Protein AF-A0A661QTZ6-F1 (afdb_monomer)

Sequence (195 aa):
MEEVAGCDKAFAELQEKYAAVAQKPFGLTSKLQAPLDPISNHLEAVPYQYPLHFDNKDSKTVLVTCSCTWTISYHSECSLVRLKAMLKGEEPKDAHDMKQAIINHLAMVIFLDRFPALAQLLEDLRYSVEVRNLEDLGGLPVVTVSAPLETFLPPDDFIMQVTQLSGIPAFQEIISPEAIDNMPDPLRESLKQLI

Radius of gyration: 19.65 Å; Cα contacts (8 Å, |Δi|>4): 273; chains: 1; bounding box: 60×45×48 Å

Nearest PDB structures (foldseek):
  1rqc-assembly6_F  TM=2.834E-01  e=5.445E+00  Plasmodium falciparum
  4dr9-assembly1_A  TM=2.314E-01  e=8.395E+00  Synechococcus elongatus PCC 6301

Mean predicted aligned error: 5.41 Å

pLDDT: mean 91.19, std 7.32, range [52.72, 97.62]

Solvent-accessible surface area (backbone atoms only — not comparable to full-atom values): 11164 Å² total; per-residue (Å²): 130,83,85,58,89,63,51,67,62,52,50,51,54,51,38,52,60,44,37,72,26,27,44,50,74,73,69,42,76,44,73,80,65,85,82,70,81,85,78,51,91,49,76,40,77,44,69,32,70,48,82,45,77,52,99,52,99,78,64,60,60,30,42,35,33,42,77,45,33,25,36,46,29,39,53,53,100,36,44,74,67,55,51,50,32,29,72,74,64,79,36,85,79,49,74,65,47,52,51,50,31,52,50,28,23,48,48,41,46,54,47,44,73,73,38,53,69,56,52,49,52,40,42,77,72,51,25,51,74,46,80,45,63,37,67,96,52,41,47,40,55,35,31,34,44,27,51,61,52,59,64,46,77,76,61,66,70,58,55,51,52,53,21,62,74,69,71,41,59,56,48,68,43,40,71,48,73,65,29,66,80,63,43,74,48,71,65,61,56,54,56,60,76,75,110

Foldseek 3Di:
DPDDPCPVVVVVQLLVLQLLQQCPPQNADSGDDPPDDDFAPDKDWAFDWDWDFDPDPVGQIFIETEPFKTWMWTDAPQDPVNLLCCSVVVDPDDRSRNSNNLSGQSVVVVVCVVCVVVQVVLVLVQKHWDWFQDVSRSGRTIIMIGHQFDWADDDPVVLVVVCVVVVHRYYYTHGDPVSVVVRDDVVVVVVVVVD

Secondary structure (DSSP, 8-state):
----TTHHHHHHHHHHHHHHHHTTTT---SS--SSPPPPPS-EEEEEEEEEEE-SSTT--EEEEEEEEEEEEEE--SS-HHHHHHHHHTSS---HHHHHHHHHHHHHHHHHHHH-HHHHHHHHHTT-EEEEEEEGGGTSEEEEEEE-S--EE---HHHHHHHHHHHS--EEEPEEPHHHHHT---HHHHHHHTT-

Structure (mmCIF, N/CA/C/O backbone):
data_AF-A0A661QTZ6-F1
#
_entry.id   AF-A0A661QTZ6-F1
#
loop_
_atom_site.group_PDB
_atom_site.id
_atom_site.type_symbol
_atom_site.label_atom_id
_atom_site.label_alt_id
_atom_site.label_comp_id
_atom_site.label_asym_id
_atom_site.label_entity_id
_atom_site.label_seq_id
_atom_site.pdbx_PDB_ins_code
_atom_site.Cartn_x
_atom_site.Cartn_y
_atom_site.Cartn_z
_atom_site.occupancy
_atom_site.B_iso_or_equiv
_atom_site.auth_seq_id
_atom_site.auth_comp_id
_atom_site.auth_asym_id
_atom_site.auth_atom_id
_atom_site.pdbx_PDB_model_num
ATOM 1 N N . MET A 1 1 ? -30.904 6.631 15.024 1.00 52.72 1 MET A N 1
ATOM 2 C CA . MET A 1 1 ? -29.853 5.889 14.302 1.00 52.72 1 MET A CA 1
ATOM 3 C C . MET A 1 1 ? -30.322 4.455 14.271 1.00 52.72 1 MET A C 1
ATOM 5 O O . MET A 1 1 ? -30.541 3.908 15.342 1.00 52.72 1 MET A O 1
ATOM 9 N N . GLU A 1 2 ? -30.615 3.917 13.091 1.00 58.19 2 GLU A N 1
ATOM 10 C CA . GLU A 1 2 ? -30.906 2.488 12.947 1.00 58.19 2 GLU A CA 1
ATOM 11 C C . GLU A 1 2 ? -29.648 1.710 13.339 1.00 58.19 2 GLU A C 1
ATOM 13 O O . GLU A 1 2 ? -28.548 2.035 12.889 1.00 58.19 2 GLU A O 1
ATOM 18 N N . GLU A 1 3 ? -29.799 0.748 14.242 1.00 68.69 3 GLU A N 1
ATOM 19 C CA . GLU A 1 3 ? -28.705 -0.103 14.689 1.00 68.69 3 GLU A CA 1
ATOM 20 C C . GLU A 1 3 ? -28.332 -1.030 13.526 1.00 68.69 3 GLU A C 1
ATOM 22 O O . GLU A 1 3 ? -29.102 -1.905 13.127 1.00 68.69 3 GLU A O 1
ATOM 27 N N . VAL A 1 4 ? -27.181 -0.775 12.902 1.00 75.94 4 VAL A N 1
ATOM 28 C CA . VAL A 1 4 ? -26.718 -1.571 11.763 1.00 75.94 4 VAL A CA 1
ATOM 29 C C . VAL A 1 4 ? -26.261 -2.926 12.289 1.00 75.94 4 VAL A C 1
ATOM 31 O O . VAL A 1 4 ? -25.295 -3.013 13.047 1.00 75.94 4 VAL A O 1
ATOM 34 N N . ALA A 1 5 ? -26.941 -3.994 11.876 1.00 80.31 5 ALA A N 1
ATOM 35 C CA . ALA A 1 5 ? -26.610 -5.349 12.297 1.00 80.31 5 ALA A CA 1
ATOM 36 C C . ALA A 1 5 ? -25.115 -5.661 12.081 1.00 80.31 5 ALA A C 1
ATOM 38 O O . ALA A 1 5 ? -24.580 -5.515 10.982 1.00 80.31 5 ALA A O 1
ATOM 39 N N . GLY A 1 6 ? -24.437 -6.104 13.143 1.00 81.50 6 GLY A N 1
ATOM 40 C CA . GLY A 1 6 ? -23.014 -6.452 13.106 1.00 81.50 6 GLY A CA 1
ATOM 41 C C . GLY A 1 6 ? -22.043 -5.277 13.274 1.00 81.50 6 GLY A C 1
ATOM 42 O O . GLY A 1 6 ? -20.833 -5.498 13.151 1.00 81.50 6 GLY A O 1
ATOM 43 N N . CYS A 1 7 ? -22.524 -4.066 13.587 1.00 83.75 7 CYS A N 1
ATOM 44 C CA . CYS A 1 7 ? -21.669 -2.900 13.832 1.00 83.75 7 CYS A CA 1
ATOM 45 C C . CYS A 1 7 ? -20.638 -3.148 14.941 1.00 83.75 7 CYS A C 1
ATOM 47 O O . CYS A 1 7 ? -19.466 -2.833 14.754 1.00 83.75 7 CYS A O 1
ATOM 49 N N . ASP A 1 8 ? -21.031 -3.803 16.035 1.00 87.12 8 ASP A N 1
ATOM 50 C CA . ASP A 1 8 ? -20.140 -4.081 17.166 1.00 87.12 8 ASP A CA 1
ATOM 51 C C . ASP A 1 8 ? -18.988 -5.006 16.779 1.00 87.12 8 ASP A C 1
ATOM 53 O O . ASP A 1 8 ? -17.834 -4.757 17.124 1.00 87.12 8 ASP A O 1
ATOM 57 N N . LYS A 1 9 ? -19.282 -6.055 15.999 1.00 89.00 9 LYS A N 1
ATOM 58 C CA . LYS A 1 9 ? -18.260 -6.985 15.505 1.00 89.00 9 LYS A CA 1
ATOM 59 C C . LYS A 1 9 ? -17.295 -6.279 14.552 1.00 89.00 9 LYS A C 1
ATOM 61 O O . LYS A 1 9 ? -16.093 -6.508 14.621 1.00 89.00 9 LYS A O 1
ATOM 66 N N . ALA A 1 10 ? -17.814 -5.417 13.676 1.00 87.62 10 ALA A N 1
ATOM 67 C CA . ALA A 1 10 ? -16.992 -4.643 12.753 1.00 87.62 10 ALA A CA 1
ATOM 68 C C . ALA A 1 10 ? -16.100 -3.624 13.458 1.00 87.62 10 ALA A C 1
ATOM 70 O O . ALA A 1 10 ? -14.925 -3.497 13.121 1.00 87.62 10 ALA A O 1
ATOM 71 N N . PHE A 1 11 ? -16.637 -2.944 14.467 1.00 91.62 11 PHE A N 1
ATOM 72 C CA . PHE A 1 11 ? -15.866 -2.014 15.272 1.00 91.62 11 PHE A CA 1
ATOM 73 C C . PHE A 1 11 ? -14.790 -2.735 16.092 1.00 91.62 11 PHE A C 1
ATOM 75 O O . PHE A 1 11 ? -13.659 -2.261 16.150 1.00 91.62 11 PHE A O 1
ATOM 82 N N . ALA A 1 12 ? -15.104 -3.898 16.673 1.00 93.31 12 ALA A N 1
ATOM 83 C CA . ALA A 1 12 ? -14.135 -4.706 17.411 1.00 93.31 12 ALA A CA 1
ATOM 84 C C . ALA A 1 12 ? -12.960 -5.154 16.525 1.00 93.31 12 ALA A C 1
ATOM 86 O O . ALA A 1 12 ? -11.809 -5.003 16.926 1.00 93.31 12 ALA A O 1
ATOM 87 N N . GLU A 1 13 ? -13.244 -5.629 15.309 1.00 94.88 13 GLU A N 1
ATOM 88 C CA . GLU A 1 13 ? -12.227 -6.025 14.326 1.00 94.88 13 GLU A CA 1
ATOM 89 C C . GLU A 1 13 ? -11.336 -4.842 13.908 1.00 94.88 13 GLU A C 1
ATOM 91 O O . GLU A 1 13 ? -10.108 -4.953 13.897 1.00 94.88 13 GLU A O 1
ATOM 96 N N . LEU A 1 14 ? -11.936 -3.683 13.615 1.00 96.06 14 LEU A N 1
ATOM 97 C CA . LEU A 1 14 ? -11.185 -2.466 13.302 1.00 96.06 14 LEU A CA 1
ATOM 98 C C . LEU A 1 14 ? -10.312 -2.028 14.482 1.00 96.06 14 LEU A C 1
ATOM 100 O O . LEU A 1 14 ? -9.150 -1.674 14.288 1.00 96.06 14 LEU A O 1
ATOM 104 N N . GLN A 1 15 ? -10.852 -2.062 15.701 1.00 96.12 15 GLN A N 1
ATOM 105 C CA . GLN A 1 15 ? -10.120 -1.690 16.907 1.00 96.12 15 GLN A CA 1
ATOM 106 C C . GLN A 1 15 ? -8.935 -2.626 17.161 1.00 96.12 15 GLN A C 1
ATOM 108 O O . GLN A 1 15 ? -7.872 -2.147 17.551 1.00 96.12 15 GLN A O 1
ATOM 113 N N . GLU A 1 16 ? -9.089 -3.928 16.921 1.00 96.50 16 GLU A N 1
ATOM 114 C CA . GLU A 1 16 ? -8.006 -4.907 17.034 1.00 96.50 16 GLU A CA 1
ATOM 115 C C . GLU A 1 16 ? -6.882 -4.619 16.029 1.00 96.50 16 GLU A C 1
ATOM 117 O O . GLU A 1 16 ? -5.730 -4.437 16.432 1.00 96.50 16 GLU A O 1
ATOM 122 N N . LYS A 1 17 ? -7.215 -4.489 14.736 1.00 96.56 17 LYS A N 1
ATOM 123 C CA . LYS A 1 17 ? -6.223 -4.194 13.687 1.00 96.56 17 LYS A CA 1
ATOM 124 C C . LYS A 1 17 ? -5.541 -2.838 13.908 1.00 96.56 17 LYS A C 1
ATOM 126 O O . LYS A 1 17 ? -4.335 -2.718 13.714 1.00 96.56 17 LYS A O 1
ATOM 131 N N . TYR A 1 18 ? -6.282 -1.828 14.365 1.00 97.44 18 TYR A N 1
ATOM 132 C CA . TYR A 1 18 ? -5.724 -0.514 14.689 1.00 97.44 18 TYR A CA 1
ATOM 133 C C . TYR A 1 18 ? -4.771 -0.577 15.886 1.00 97.44 18 TYR A C 1
ATOM 135 O O . TYR A 1 18 ? -3.665 -0.039 15.824 1.00 97.44 18 TYR A O 1
ATOM 143 N N . ALA A 1 19 ? -5.154 -1.270 16.962 1.00 96.75 19 ALA A N 1
ATOM 144 C CA . ALA A 1 19 ? -4.319 -1.402 18.152 1.00 96.75 19 ALA A CA 1
ATOM 145 C C . ALA A 1 19 ? -2.963 -2.066 17.856 1.00 96.75 19 ALA A C 1
ATOM 147 O O . ALA A 1 19 ? -1.978 -1.725 18.515 1.00 96.75 19 ALA A O 1
ATOM 148 N N . ALA A 1 20 ? -2.905 -2.958 16.860 1.00 96.06 20 ALA A N 1
ATOM 149 C CA . ALA A 1 20 ? -1.679 -3.629 16.434 1.00 96.06 20 ALA A CA 1
ATOM 150 C C . ALA A 1 20 ? -0.629 -2.676 15.831 1.00 96.06 20 ALA A C 1
ATOM 152 O O . ALA A 1 20 ? 0.564 -2.931 15.975 1.00 96.06 20 ALA A O 1
ATOM 153 N N . VAL A 1 21 ? -1.055 -1.570 15.207 1.00 96.19 21 VAL A N 1
ATOM 154 C CA . VAL A 1 21 ? -0.160 -0.651 14.473 1.00 96.19 21 VAL A CA 1
ATOM 155 C C . VAL A 1 21 ? -0.050 0.737 15.110 1.00 96.19 21 VAL A C 1
ATOM 157 O O . VAL A 1 21 ? 0.957 1.415 14.943 1.00 96.19 21 VAL A O 1
ATOM 160 N N . ALA A 1 22 ? -1.041 1.173 15.895 1.00 94.62 22 ALA A N 1
ATOM 161 C CA . ALA A 1 22 ? -1.158 2.554 16.377 1.00 94.62 22 ALA A CA 1
ATOM 162 C C . ALA A 1 22 ? 0.019 3.045 17.243 1.00 94.62 22 ALA A C 1
ATOM 164 O O . ALA A 1 22 ? 0.395 4.216 17.173 1.00 94.62 22 ALA A O 1
ATOM 165 N N . GLN A 1 23 ? 0.616 2.186 18.076 1.00 93.31 23 GLN A N 1
ATOM 166 C CA . GLN A 1 23 ? 1.654 2.640 19.010 1.00 93.31 23 GLN A CA 1
ATOM 167 C C . GLN A 1 23 ? 3.019 2.842 18.358 1.00 93.31 23 GLN A C 1
ATOM 169 O O . GLN A 1 23 ? 3.648 3.875 18.568 1.00 93.31 23 GLN A O 1
ATOM 174 N N . LYS A 1 24 ? 3.518 1.868 17.599 1.00 92.00 24 LYS A N 1
ATOM 175 C CA . LYS A 1 24 ? 4.815 1.966 16.923 1.00 92.00 24 LYS A CA 1
ATOM 176 C C . LYS A 1 24 ? 4.586 1.799 15.426 1.00 92.00 24 LYS A C 1
ATOM 178 O O . LYS A 1 24 ? 4.018 0.780 15.055 1.00 92.00 24 LYS A O 1
ATOM 183 N N . PRO A 1 25 ? 5.057 2.730 14.580 1.00 93.38 25 PRO A N 1
ATOM 184 C CA . PRO A 1 25 ? 5.926 3.882 14.870 1.00 93.38 25 PRO A CA 1
ATOM 185 C C . PRO A 1 25 ? 5.192 5.193 15.227 1.00 93.38 25 PRO A C 1
ATOM 187 O O . PRO A 1 25 ? 5.847 6.199 15.504 1.00 93.38 25 PRO A O 1
ATOM 190 N N . PHE A 1 26 ? 3.856 5.221 15.214 1.00 94.38 26 PHE A N 1
ATOM 191 C CA . PHE A 1 26 ? 3.100 6.483 15.226 1.00 94.38 26 PHE A CA 1
ATOM 192 C C . PHE A 1 26 ? 3.004 7.178 16.591 1.00 94.38 26 PHE A C 1
ATOM 194 O O . PHE A 1 26 ? 2.865 8.398 16.647 1.00 94.38 26 PHE A O 1
ATOM 201 N N . GLY A 1 27 ? 3.108 6.437 17.694 1.00 94.19 27 GLY A N 1
ATOM 202 C CA . GLY A 1 27 ? 2.936 6.966 19.049 1.00 94.19 27 GLY A CA 1
ATOM 203 C C . GLY A 1 27 ? 1.485 7.308 19.399 1.00 94.19 27 GLY A C 1
ATOM 204 O O . GLY A 1 27 ? 1.255 8.112 20.300 1.00 94.19 27 GLY A O 1
ATOM 205 N N . LEU A 1 28 ? 0.507 6.734 18.690 1.00 95.62 28 LEU A N 1
ATOM 206 C CA . LEU A 1 28 ? -0.915 6.996 18.904 1.00 95.62 28 LEU A CA 1
ATOM 207 C C . LEU A 1 28 ? -1.479 6.134 20.037 1.00 95.62 28 LEU A C 1
ATOM 209 O O . LEU A 1 28 ? -0.948 5.079 20.398 1.00 95.62 28 LEU A O 1
ATOM 213 N N . THR A 1 29 ? -2.613 6.565 20.587 1.00 95.25 29 THR A N 1
ATOM 214 C CA . THR A 1 29 ? -3.392 5.739 21.511 1.00 95.25 29 THR A CA 1
ATOM 215 C C . THR A 1 29 ? -3.935 4.522 20.764 1.00 95.25 29 THR A C 1
ATOM 217 O O . THR A 1 29 ? -4.488 4.660 19.679 1.00 95.25 29 THR A O 1
ATOM 220 N N . SER A 1 30 ? -3.795 3.324 21.340 1.00 93.19 30 SER A N 1
ATOM 221 C CA . SER A 1 30 ? -4.259 2.067 20.725 1.00 93.19 30 SER A CA 1
ATOM 222 C C . SER A 1 30 ? -5.766 1.840 20.852 1.00 93.19 30 SER A C 1
ATOM 224 O O . SER A 1 30 ? -6.332 1.007 20.151 1.00 93.19 30 SER A O 1
ATOM 226 N N . LYS A 1 31 ? -6.437 2.578 21.743 1.00 93.31 31 LYS A N 1
ATOM 227 C CA . LYS A 1 31 ? -7.882 2.482 21.943 1.00 93.31 31 LYS A CA 1
ATOM 228 C C . LYS A 1 31 ? -8.607 3.480 21.045 1.00 93.31 31 LYS A C 1
ATOM 230 O O . LYS A 1 31 ? -8.460 4.689 21.225 1.00 93.31 31 LYS A O 1
ATOM 235 N N . LEU A 1 32 ? -9.440 2.973 20.140 1.00 93.69 32 LEU A N 1
ATOM 236 C CA . LEU A 1 32 ? -10.386 3.792 19.390 1.00 93.69 32 LEU A CA 1
ATOM 237 C C . LEU A 1 32 ? -11.540 4.227 20.303 1.00 93.69 32 LEU A C 1
ATOM 239 O O . LEU A 1 32 ? -12.072 3.439 21.084 1.00 93.69 32 LEU A O 1
ATOM 243 N N . GLN A 1 33 ? -11.911 5.502 20.220 1.00 87.62 33 GLN A N 1
ATOM 244 C CA . GLN A 1 33 ? -13.083 6.053 20.895 1.00 87.62 33 GLN A CA 1
ATOM 245 C C . GLN A 1 33 ? -14.124 6.402 19.839 1.00 87.62 33 GLN A C 1
ATOM 247 O O . GLN A 1 33 ? -13.798 7.078 18.867 1.00 87.62 33 GLN A O 1
ATOM 252 N N . ALA A 1 34 ? -15.348 5.914 20.032 1.00 84.88 34 ALA A N 1
ATOM 253 C CA . ALA A 1 34 ? -16.491 6.285 19.214 1.00 84.88 34 ALA A CA 1
ATOM 254 C C . ALA A 1 34 ? -17.083 7.638 19.679 1.00 84.88 34 ALA A C 1
ATOM 256 O O . ALA A 1 34 ? -17.027 7.930 20.878 1.00 84.88 34 ALA A O 1
ATOM 257 N N . PRO A 1 35 ? -17.694 8.427 18.774 1.00 87.81 35 PRO A N 1
ATOM 258 C CA . PRO A 1 35 ? -17.793 8.178 17.333 1.00 87.81 35 PRO A CA 1
ATOM 259 C C . PRO A 1 35 ? -16.449 8.376 16.612 1.00 87.81 35 PRO A C 1
ATOM 261 O O . PRO A 1 35 ? -15.632 9.195 17.024 1.00 87.81 35 PRO A O 1
ATOM 264 N N . LEU A 1 36 ? -16.223 7.594 15.553 1.00 90.50 36 LEU A N 1
ATOM 265 C CA . LEU A 1 36 ? -15.111 7.815 14.625 1.00 90.50 36 LEU A CA 1
ATOM 266 C C . LEU A 1 36 ? -15.497 8.884 13.603 1.00 90.50 36 LEU A C 1
ATOM 268 O O . LEU A 1 36 ? -16.686 9.074 13.330 1.00 90.50 36 LEU A O 1
ATOM 272 N N . ASP A 1 37 ? -14.495 9.534 13.017 1.00 92.25 37 ASP A N 1
ATOM 273 C CA . ASP A 1 37 ? -14.728 10.454 11.913 1.00 92.25 37 ASP A CA 1
ATOM 274 C C . ASP A 1 37 ? -15.266 9.696 10.686 1.00 92.25 37 ASP A C 1
ATOM 276 O O . ASP A 1 37 ? -14.946 8.514 10.490 1.00 92.25 37 ASP A O 1
ATOM 280 N N . PRO A 1 38 ? -16.117 10.334 9.864 1.00 91.88 38 PRO A N 1
ATOM 281 C CA . PRO A 1 38 ? -16.689 9.690 8.691 1.00 91.88 38 PRO A CA 1
ATOM 282 C C . PRO A 1 38 ? -15.607 9.237 7.708 1.00 91.88 38 PRO A C 1
ATOM 284 O O . PRO A 1 38 ? -14.707 9.996 7.359 1.00 91.88 38 PRO A O 1
ATOM 287 N N . ILE A 1 39 ? -15.739 8.010 7.207 1.00 93.19 39 ILE A N 1
ATOM 288 C CA . ILE A 1 39 ? -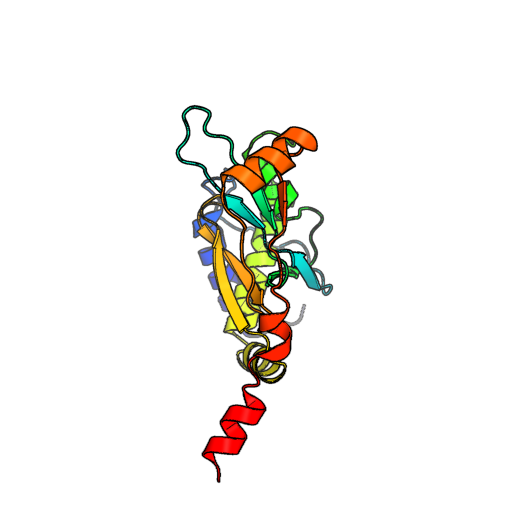14.915 7.518 6.103 1.00 93.19 39 ILE A CA 1
ATOM 289 C C . ILE A 1 39 ? -15.521 8.036 4.797 1.00 93.19 39 ILE A C 1
ATOM 291 O O . ILE A 1 39 ? -16.723 7.891 4.561 1.00 93.19 39 ILE A O 1
ATOM 295 N N . SER A 1 40 ? -14.689 8.651 3.958 1.00 91.75 40 SER A N 1
ATOM 296 C CA . SER A 1 40 ? -15.096 9.130 2.636 1.00 91.75 40 SER A CA 1
ATOM 297 C C . SER A 1 40 ? -15.618 7.985 1.763 1.00 91.75 40 SER A C 1
ATOM 299 O O . SER A 1 40 ? -15.121 6.867 1.834 1.00 91.75 40 SER A O 1
ATOM 301 N N . ASN A 1 41 ? -16.584 8.258 0.887 1.00 90.62 41 ASN A N 1
ATOM 302 C CA . ASN A 1 41 ? -17.006 7.321 -0.160 1.00 90.62 41 ASN A CA 1
ATOM 303 C C . ASN A 1 41 ? -16.150 7.425 -1.438 1.00 90.62 41 ASN A C 1
ATOM 305 O O . ASN A 1 41 ? -16.413 6.723 -2.413 1.00 90.62 41 ASN A O 1
ATOM 309 N N . HIS A 1 42 ? -15.151 8.307 -1.445 1.00 94.19 42 HIS A N 1
ATOM 310 C CA . HIS A 1 42 ? -14.188 8.450 -2.526 1.00 94.19 42 HIS A CA 1
ATOM 311 C C . HIS A 1 42 ? -13.015 7.492 -2.299 1.00 94.19 42 HIS A C 1
ATOM 313 O O . HIS A 1 42 ? -12.358 7.541 -1.257 1.00 94.19 42 HIS A O 1
ATOM 319 N N . LEU A 1 43 ? -12.767 6.621 -3.277 1.00 93.62 43 LEU A N 1
ATOM 320 C CA . LEU A 1 43 ? -11.583 5.771 -3.318 1.00 93.62 43 LEU A CA 1
ATOM 321 C C . LEU A 1 43 ? -10.450 6.470 -4.052 1.00 93.62 43 LEU A C 1
ATOM 323 O O . LEU A 1 43 ? -10.662 7.051 -5.113 1.00 93.62 43 LEU A O 1
ATOM 327 N N . GLU A 1 44 ? -9.247 6.333 -3.519 1.00 93.62 44 GLU A N 1
ATOM 328 C CA . GLU A 1 44 ? -8.026 6.803 -4.153 1.00 93.62 44 GLU A CA 1
ATOM 329 C C . GLU A 1 44 ? -7.125 5.635 -4.519 1.00 93.62 44 GLU A C 1
ATOM 331 O O . GLU A 1 44 ? -7.025 4.647 -3.788 1.00 93.62 44 GLU A O 1
ATOM 336 N N . ALA A 1 45 ? -6.450 5.791 -5.655 1.00 94.56 45 ALA A N 1
ATOM 337 C CA . ALA A 1 45 ? -5.396 4.909 -6.116 1.00 94.56 45 ALA A CA 1
ATOM 338 C C . ALA A 1 45 ? -4.111 5.727 -6.249 1.00 94.56 45 ALA A C 1
ATOM 340 O O . ALA A 1 45 ? -4.017 6.620 -7.092 1.00 94.56 45 ALA A O 1
ATOM 341 N N . VAL A 1 46 ? -3.125 5.431 -5.408 1.00 94.62 46 VAL A N 1
ATOM 342 C CA . VAL A 1 46 ? -1.825 6.115 -5.406 1.00 94.62 46 VAL A CA 1
ATOM 343 C C . VAL A 1 46 ? -0.754 5.116 -5.835 1.00 94.62 46 VAL A C 1
ATOM 345 O O . VAL A 1 46 ? -0.795 3.982 -5.361 1.00 94.62 46 VAL A O 1
ATOM 348 N N . PRO A 1 47 ? 0.205 5.479 -6.709 1.00 95.44 47 PRO A N 1
ATOM 349 C CA . PRO A 1 47 ? 1.289 4.575 -7.082 1.00 95.44 47 PRO A CA 1
ATOM 350 C C . PRO A 1 47 ? 1.992 3.996 -5.852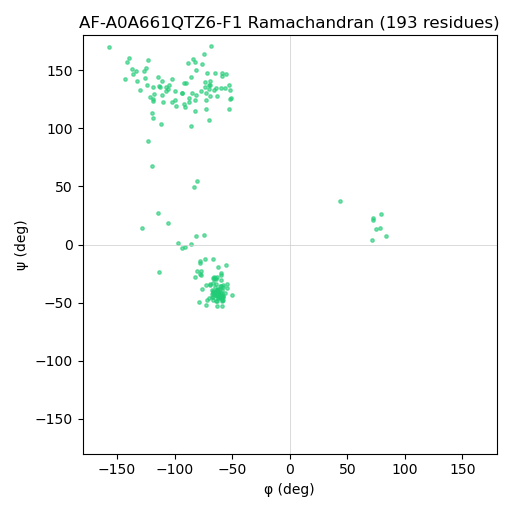 1.00 95.44 47 PRO A C 1
ATOM 352 O O . PRO A 1 47 ? 2.325 4.723 -4.912 1.00 95.44 47 PRO A O 1
ATOM 355 N N . TYR A 1 48 ? 2.208 2.683 -5.849 1.00 95.50 48 TYR A N 1
ATOM 356 C CA . TYR A 1 48 ? 2.944 2.031 -4.776 1.00 95.50 48 TYR A CA 1
ATOM 357 C C . TYR A 1 48 ? 4.421 2.426 -4.851 1.00 95.50 48 TYR A C 1
ATOM 359 O O . TYR A 1 48 ? 5.005 2.484 -5.934 1.00 95.50 48 TYR A O 1
ATOM 367 N N . GLN A 1 49 ? 5.025 2.708 -3.696 1.00 93.50 49 GLN A N 1
ATOM 368 C CA . GLN A 1 49 ? 6.420 3.125 -3.607 1.00 93.50 49 GLN A CA 1
ATOM 369 C C . GLN A 1 49 ? 7.163 2.346 -2.528 1.00 93.50 49 GLN A C 1
ATOM 371 O O . GLN A 1 49 ? 6.637 2.143 -1.427 1.00 93.50 49 GLN A O 1
ATOM 376 N N . TYR A 1 50 ? 8.410 1.979 -2.813 1.00 91.25 50 TYR A N 1
ATOM 377 C CA . TYR A 1 50 ? 9.275 1.252 -1.887 1.00 91.25 50 TYR A CA 1
ATOM 378 C C . TYR A 1 50 ? 10.709 1.804 -1.887 1.00 91.25 50 TYR A C 1
ATOM 380 O O . TYR A 1 50 ? 11.159 2.371 -2.886 1.00 91.25 50 TYR A O 1
ATOM 388 N N . PRO A 1 51 ? 11.436 1.691 -0.762 1.00 90.56 51 PRO A N 1
ATOM 389 C CA . PRO A 1 51 ? 12.831 2.100 -0.700 1.00 90.56 51 PRO A CA 1
ATOM 390 C C . PRO A 1 51 ? 13.738 1.062 -1.376 1.00 90.56 51 PRO A C 1
ATOM 392 O O . PRO A 1 51 ? 13.656 -0.130 -1.088 1.00 90.56 51 PRO A O 1
ATOM 395 N N . LEU A 1 52 ? 14.637 1.530 -2.238 1.00 91.88 52 LEU A N 1
ATOM 396 C CA . LEU A 1 52 ? 15.759 0.771 -2.781 1.00 91.88 52 LEU A CA 1
ATOM 397 C C . LEU A 1 52 ? 17.038 1.190 -2.050 1.00 91.88 52 LEU A C 1
ATOM 399 O O . LEU A 1 52 ? 17.394 2.374 -2.032 1.00 91.88 52 LEU A O 1
ATOM 403 N N . HIS A 1 53 ? 17.711 0.217 -1.439 1.00 89.50 53 HIS A N 1
ATOM 404 C CA . HIS A 1 53 ? 18.972 0.403 -0.727 1.00 89.50 53 HIS A CA 1
ATOM 405 C C . HIS A 1 53 ? 20.126 -0.162 -1.558 1.00 89.50 53 HIS A C 1
ATOM 407 O O . HIS A 1 53 ? 20.030 -1.280 -2.052 1.00 89.50 53 HIS A O 1
ATOM 413 N N . PHE A 1 54 ? 21.211 0.602 -1.680 1.00 85.69 54 PHE A N 1
ATOM 414 C CA . PHE A 1 54 ? 22.431 0.174 -2.365 1.00 85.69 54 PHE A CA 1
ATOM 415 C C . PHE A 1 54 ? 23.511 -0.232 -1.351 1.00 85.69 54 PHE A C 1
ATOM 417 O O . PHE A 1 54 ? 23.684 0.431 -0.328 1.00 85.69 54 PHE A O 1
ATOM 424 N N . ASP A 1 55 ? 24.290 -1.270 -1.666 1.00 76.50 55 ASP A N 1
ATOM 425 C CA . ASP A 1 55 ? 25.336 -1.843 -0.792 1.00 76.50 55 ASP A CA 1
ATOM 426 C C . ASP A 1 55 ? 26.620 -0.989 -0.673 1.00 76.50 55 ASP A C 1
ATOM 428 O O . ASP A 1 55 ? 27.642 -1.412 -0.123 1.00 76.50 55 ASP A O 1
ATOM 432 N N . ASN A 1 56 ? 26.621 0.230 -1.207 1.00 67.06 56 ASN A N 1
ATOM 433 C CA . ASN A 1 56 ? 27.789 1.104 -1.235 1.00 67.06 56 ASN A CA 1
ATOM 434 C C . ASN A 1 56 ? 27.908 1.981 0.026 1.00 67.06 56 ASN A C 1
ATOM 436 O O . ASN A 1 56 ? 26.943 2.274 0.727 1.00 67.06 56 ASN A O 1
ATOM 440 N N . LYS A 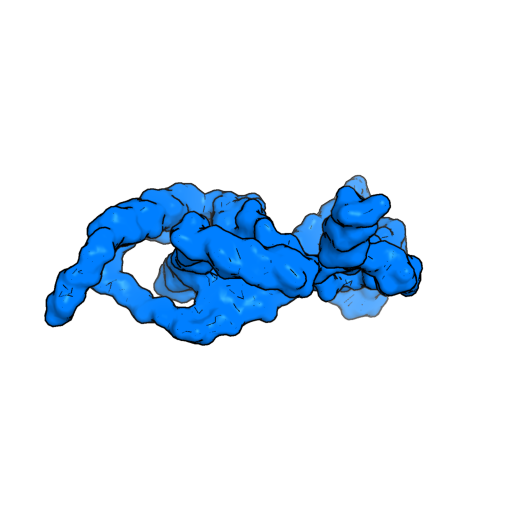1 57 ? 29.146 2.414 0.319 1.00 54.91 57 LYS A N 1
ATOM 441 C CA . LYS A 1 57 ? 29.554 3.081 1.577 1.00 54.91 57 LYS A CA 1
ATOM 442 C C . LYS A 1 57 ? 28.751 4.335 1.963 1.00 54.91 57 LYS A C 1
ATOM 444 O O . LYS A 1 57 ? 28.814 4.724 3.124 1.00 54.91 57 LYS A O 1
ATOM 449 N N . ASP A 1 58 ? 28.016 4.937 1.026 1.00 60.38 58 ASP A N 1
ATOM 450 C CA . ASP A 1 58 ? 27.220 6.151 1.246 1.00 60.38 58 ASP A CA 1
ATOM 451 C C . ASP A 1 58 ? 25.725 5.894 1.524 1.00 60.38 58 ASP A C 1
ATOM 453 O O . ASP A 1 58 ? 24.993 6.863 1.722 1.00 60.38 58 ASP A O 1
ATOM 457 N N . SER A 1 59 ? 25.252 4.636 1.573 1.00 62.72 59 SER A N 1
ATOM 458 C CA . SER A 1 59 ? 23.896 4.252 2.031 1.00 62.72 59 SER A CA 1
ATOM 459 C C . SER A 1 59 ? 22.762 5.150 1.489 1.00 62.72 59 SER A C 1
ATOM 461 O O . SER A 1 59 ? 21.799 5.479 2.196 1.00 62.72 59 SER A O 1
ATOM 463 N N . LYS A 1 60 ? 22.856 5.605 0.234 1.00 76.75 60 LYS A N 1
ATOM 464 C CA . LYS A 1 60 ? 21.801 6.438 -0.351 1.00 76.75 60 LYS A CA 1
ATOM 465 C C . LYS A 1 60 ? 20.594 5.554 -0.629 1.00 76.75 60 LYS A C 1
ATOM 467 O O . LYS A 1 60 ? 20.706 4.546 -1.312 1.00 76.75 60 LYS A O 1
ATOM 472 N N . THR A 1 61 ? 19.447 5.932 -0.077 1.00 88.06 61 THR A N 1
ATOM 473 C CA . THR A 1 61 ? 18.174 5.260 -0.353 1.00 88.06 61 THR A CA 1
ATOM 474 C C . THR A 1 61 ? 17.475 5.999 -1.482 1.00 88.06 61 THR A C 1
ATOM 476 O O . THR A 1 61 ? 17.355 7.223 -1.421 1.00 88.06 61 THR A O 1
ATOM 479 N N . VAL A 1 62 ? 17.022 5.270 -2.498 1.00 91.69 62 VAL A N 1
ATOM 480 C CA . VAL A 1 62 ? 16.218 5.812 -3.600 1.00 91.69 62 VAL A CA 1
ATOM 481 C C . VAL A 1 62 ? 14.787 5.322 -3.449 1.00 91.69 62 VAL A C 1
ATOM 483 O O . VAL A 1 62 ? 14.556 4.140 -3.222 1.00 91.69 62 VAL A O 1
ATOM 486 N N . LEU A 1 63 ? 13.813 6.223 -3.555 1.00 92.75 63 LEU A N 1
ATOM 487 C CA . LEU A 1 63 ? 12.403 5.847 -3.547 1.00 92.75 63 LEU A CA 1
ATOM 488 C C . LEU A 1 63 ? 11.991 5.386 -4.947 1.00 92.75 63 LEU A C 1
ATOM 490 O O . LEU A 1 63 ? 11.997 6.182 -5.888 1.00 92.75 63 LEU A O 1
ATOM 494 N N . VAL A 1 64 ? 11.633 4.115 -5.087 1.00 95.56 64 VAL A N 1
ATOM 495 C CA . VAL A 1 64 ? 11.166 3.544 -6.352 1.00 95.56 64 VAL A CA 1
ATOM 496 C C . VAL A 1 64 ? 9.648 3.601 -6.403 1.00 95.56 64 VAL A C 1
ATOM 498 O O . VAL A 1 64 ? 8.980 3.185 -5.460 1.00 95.56 64 VAL A O 1
ATOM 501 N N . THR A 1 65 ? 9.106 4.116 -7.504 1.00 96.38 65 THR A N 1
ATOM 502 C CA . THR A 1 65 ? 7.669 4.101 -7.805 1.00 96.38 65 THR A CA 1
ATOM 503 C C . THR A 1 65 ? 7.362 2.963 -8.769 1.00 96.38 65 THR A C 1
ATOM 505 O O . THR A 1 65 ? 7.936 2.911 -9.860 1.00 96.38 65 THR A O 1
ATOM 508 N N . CYS A 1 66 ? 6.444 2.081 -8.382 1.00 96.19 66 CYS A N 1
ATOM 509 C CA . CYS A 1 66 ? 5.965 1.017 -9.250 1.00 96.19 66 CYS A CA 1
ATOM 510 C C . CYS A 1 66 ? 5.113 1.584 -10.386 1.00 96.19 66 CYS A C 1
ATOM 512 O O . CYS A 1 66 ? 4.212 2.392 -10.155 1.00 96.19 66 CYS A O 1
ATOM 514 N N . SER A 1 67 ? 5.365 1.127 -11.612 1.00 95.00 67 SER A N 1
ATOM 515 C CA . SER A 1 67 ? 4.645 1.624 -12.797 1.00 95.00 67 SER A CA 1
ATOM 516 C C . SER A 1 67 ? 3.269 0.982 -12.983 1.00 95.00 67 SER A C 1
ATOM 518 O O . SER A 1 67 ? 2.394 1.565 -13.620 1.00 95.00 67 SER A O 1
ATOM 520 N N . CYS A 1 68 ? 3.067 -0.210 -12.419 1.00 95.25 68 CYS A N 1
ATOM 521 C CA . CYS A 1 68 ? 1.867 -1.018 -12.637 1.00 95.25 68 CYS A CA 1
ATOM 522 C C . CYS A 1 68 ? 1.207 -1.486 -11.336 1.00 95.25 68 CYS A C 1
ATOM 524 O O . CYS A 1 68 ? 0.380 -2.388 -11.380 1.00 95.25 68 CYS A O 1
ATOM 526 N N . THR A 1 69 ? 1.575 -0.913 -10.185 1.00 97.06 69 THR A N 1
ATOM 527 C CA . THR A 1 69 ? 1.000 -1.259 -8.875 1.00 97.06 69 THR A CA 1
ATOM 528 C C . THR A 1 69 ? 0.579 -0.001 -8.130 1.00 97.06 69 THR A C 1
ATOM 530 O O . THR A 1 69 ? 1.354 0.950 -8.014 1.00 97.06 69 THR A O 1
ATOM 533 N N . TRP A 1 70 ? -0.631 -0.018 -7.578 1.00 97.50 70 TRP A N 1
ATOM 534 C CA . TRP A 1 70 ? -1.218 1.088 -6.828 1.00 97.50 70 TRP A CA 1
ATOM 535 C C . TRP A 1 70 ? -1.675 0.622 -5.456 1.00 97.50 70 TRP A C 1
ATOM 537 O O . TRP A 1 70 ? -2.209 -0.473 -5.319 1.00 97.50 70 TRP A O 1
ATOM 547 N N . THR A 1 71 ? -1.521 1.474 -4.452 1.00 97.06 71 THR A N 1
ATOM 548 C CA . THR A 1 71 ? -2.181 1.318 -3.159 1.00 97.06 71 THR A CA 1
ATOM 549 C C . THR A 1 71 ? -3.577 1.921 -3.227 1.00 97.06 71 THR A C 1
ATOM 551 O O . THR A 1 71 ? -3.728 3.069 -3.652 1.00 97.06 71 THR A O 1
ATOM 554 N N . ILE A 1 72 ? -4.580 1.167 -2.779 1.00 96.31 72 ILE A N 1
ATOM 555 C CA . ILE A 1 72 ? -5.981 1.589 -2.749 1.00 96.31 72 ILE A CA 1
ATOM 556 C C . ILE A 1 72 ? -6.412 1.875 -1.311 1.00 96.31 72 ILE A C 1
ATOM 558 O O . ILE A 1 72 ? -6.137 1.097 -0.391 1.00 96.31 72 ILE A O 1
ATOM 562 N N . SER A 1 73 ? -7.117 2.985 -1.109 1.00 96.19 73 SER A N 1
ATOM 563 C CA . SER A 1 73 ? -7.725 3.339 0.177 1.00 96.19 73 SER A CA 1
ATOM 564 C C . SER A 1 73 ? -8.885 4.310 0.012 1.00 96.19 73 SER A C 1
ATOM 566 O O . SER A 1 73 ? -9.102 4.872 -1.058 1.00 96.19 73 SER A O 1
ATOM 568 N N . TYR A 1 74 ? -9.626 4.535 1.094 1.00 96.12 74 TYR A N 1
ATOM 569 C CA . TYR A 1 74 ? -10.530 5.679 1.174 1.00 96.12 74 TYR A CA 1
ATOM 570 C C . TYR A 1 74 ? -9.731 6.984 1.265 1.00 96.12 74 TYR A C 1
ATOM 572 O O . TYR A 1 74 ? -8.714 7.034 1.966 1.00 96.12 74 TYR A O 1
ATOM 580 N N . HIS A 1 75 ? -10.211 8.023 0.580 1.00 93.00 75 HIS A N 1
ATOM 581 C CA . HIS A 1 75 ? -9.589 9.346 0.563 1.00 93.00 75 HIS A CA 1
ATOM 582 C C . HIS A 1 75 ? -9.340 9.882 1.979 1.00 93.00 75 HIS A C 1
ATOM 584 O O . HIS A 1 75 ? -10.201 9.770 2.860 1.00 93.00 75 HIS A O 1
ATOM 590 N N . SER A 1 76 ? -8.162 10.471 2.177 1.00 89.94 76 SER A N 1
ATOM 591 C CA . SER A 1 76 ? -7.685 11.051 3.433 1.00 89.94 76 SER A CA 1
ATOM 592 C C . SER A 1 76 ? -6.877 12.313 3.141 1.00 89.94 76 SER A C 1
ATOM 594 O O . SER A 1 76 ? -6.059 12.320 2.224 1.00 89.94 76 SER A O 1
ATOM 596 N N . GLU A 1 77 ? -7.001 13.334 3.990 1.00 89.88 77 GLU A N 1
ATOM 597 C CA . GLU A 1 77 ? -6.124 14.520 3.970 1.00 89.88 77 GLU A CA 1
ATOM 598 C C . GLU A 1 77 ? -4.648 14.163 4.254 1.00 89.88 77 GLU A C 1
ATOM 600 O O . GLU A 1 77 ? -3.713 14.913 3.956 1.00 89.88 77 GLU A O 1
ATOM 605 N N . CYS A 1 78 ? -4.412 12.991 4.846 1.00 93.81 78 CYS A N 1
ATOM 606 C CA . CYS A 1 78 ? -3.089 12.440 5.093 1.00 93.81 78 CYS A CA 1
ATOM 607 C C . CYS A 1 78 ? -2.862 11.204 4.220 1.00 93.81 78 CYS A C 1
ATOM 609 O O . CYS A 1 78 ? -3.386 10.124 4.501 1.00 93.81 78 CYS A O 1
ATOM 611 N N . SER A 1 79 ? -2.079 11.385 3.153 1.00 92.44 79 SER A N 1
ATOM 612 C CA . SER A 1 79 ? -1.638 10.310 2.261 1.00 92.44 79 SER A CA 1
ATOM 613 C C . SER A 1 79 ? -0.552 9.446 2.912 1.00 92.44 79 SER A C 1
ATOM 615 O O . SER A 1 79 ? 0.116 9.875 3.852 1.00 92.44 79 SER A O 1
ATOM 617 N N . LEU A 1 80 ? -0.288 8.251 2.370 1.00 92.44 80 LEU A N 1
ATOM 618 C CA . LEU A 1 80 ? 0.827 7.411 2.837 1.00 92.44 80 LEU A CA 1
ATOM 619 C C . LEU A 1 80 ? 2.189 8.105 2.731 1.00 92.44 80 LEU A C 1
ATOM 621 O O . LEU A 1 80 ? 3.046 7.899 3.586 1.00 92.44 80 LEU A O 1
ATOM 625 N N . VAL A 1 81 ? 2.394 8.930 1.700 1.00 90.75 81 VAL A N 1
ATOM 626 C CA . VAL A 1 81 ? 3.640 9.693 1.520 1.00 90.75 81 VAL A CA 1
ATOM 627 C C . VAL A 1 81 ? 3.813 10.684 2.668 1.00 90.75 81 VAL A C 1
ATOM 629 O O . VAL A 1 81 ? 4.859 10.691 3.316 1.00 90.75 81 VAL A O 1
ATOM 632 N N . ARG A 1 82 ? 2.760 11.447 2.977 1.00 93.44 82 ARG A N 1
ATOM 633 C CA . ARG A 1 82 ? 2.733 12.383 4.106 1.00 93.44 82 ARG A CA 1
ATOM 634 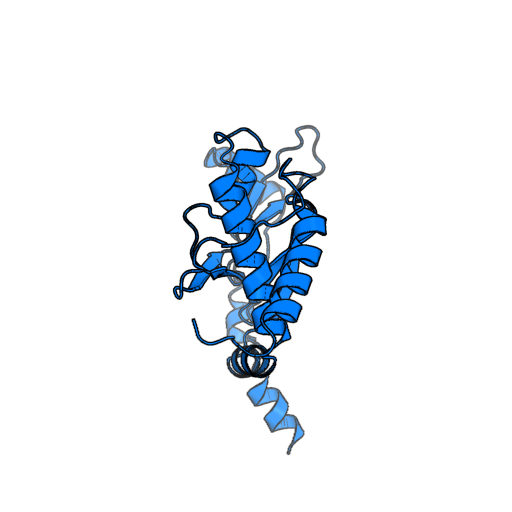C C . ARG A 1 82 ? 2.899 11.655 5.440 1.00 93.44 82 ARG A C 1
ATOM 636 O O . ARG A 1 82 ? 3.679 12.080 6.288 1.00 93.44 82 ARG A O 1
ATOM 643 N N . LEU A 1 83 ? 2.252 10.502 5.599 1.00 94.38 83 LEU A N 1
ATOM 644 C CA . LEU A 1 83 ? 2.366 9.665 6.791 1.00 94.38 83 LEU A CA 1
ATOM 645 C C . LEU A 1 83 ? 3.818 9.212 7.030 1.00 94.38 83 LEU A C 1
ATOM 647 O O . LEU A 1 83 ? 4.330 9.328 8.145 1.00 94.38 83 LEU A O 1
ATOM 651 N N . LYS A 1 84 ? 4.513 8.766 5.975 1.00 93.00 84 LYS A N 1
ATOM 652 C CA . LYS A 1 84 ? 5.946 8.429 6.017 1.00 93.00 84 LYS A CA 1
ATOM 653 C C . LYS A 1 84 ? 6.808 9.659 6.326 1.00 93.00 84 LYS A C 1
ATOM 655 O O . LYS A 1 84 ? 7.706 9.562 7.162 1.00 93.00 84 LYS A O 1
ATOM 660 N N . ALA A 1 85 ? 6.526 10.809 5.713 1.00 92.50 85 ALA A N 1
ATOM 661 C CA . ALA A 1 85 ? 7.250 12.062 5.955 1.00 92.50 85 ALA A CA 1
ATOM 662 C C . ALA A 1 85 ? 7.139 12.522 7.421 1.00 92.50 85 ALA A C 1
ATOM 664 O O . ALA A 1 85 ? 8.142 12.868 8.051 1.00 92.50 85 ALA A O 1
ATOM 665 N N . MET A 1 86 ? 5.949 12.428 8.023 1.00 95.25 86 MET A N 1
ATOM 666 C CA . MET A 1 86 ? 5.743 12.746 9.440 1.00 95.25 86 MET A CA 1
ATOM 667 C C . MET A 1 86 ? 6.511 11.808 10.386 1.00 95.25 86 MET A C 1
ATOM 669 O O . MET A 1 86 ? 6.959 12.224 11.458 1.00 95.25 86 MET A O 1
ATOM 673 N N . LEU A 1 87 ? 6.676 10.532 10.024 1.00 93.81 87 LEU A N 1
ATOM 674 C CA . LEU A 1 87 ? 7.481 9.589 10.809 1.00 93.81 87 LEU A CA 1
ATOM 675 C C . LEU A 1 87 ? 8.981 9.854 10.687 1.00 93.81 87 LEU A C 1
ATOM 677 O O . LEU A 1 87 ? 9.699 9.703 11.677 1.00 93.81 87 LEU A O 1
ATOM 681 N N . LYS A 1 88 ? 9.438 10.290 9.510 1.00 92.25 88 LYS A N 1
ATOM 682 C CA . LYS A 1 88 ? 10.822 10.724 9.267 1.00 92.25 88 LYS A CA 1
ATOM 683 C C . LYS A 1 88 ? 11.148 12.088 9.889 1.00 92.25 88 LYS A C 1
ATOM 685 O O . LYS A 1 88 ? 12.318 12.442 9.980 1.00 92.25 88 LYS A O 1
ATOM 690 N N . GLY A 1 89 ? 10.137 12.834 10.340 1.00 93.00 89 GLY A N 1
ATOM 691 C CA . GLY A 1 89 ? 10.292 14.186 10.885 1.00 93.00 89 GLY A CA 1
ATOM 692 C C . GLY A 1 89 ? 10.457 15.268 9.814 1.00 93.00 89 GLY A C 1
ATOM 693 O O . GLY A 1 89 ? 10.853 16.384 10.137 1.00 93.00 89 GLY A O 1
ATOM 694 N N . GLU A 1 90 ? 10.159 14.940 8.557 1.00 92.69 90 GLU A N 1
ATOM 695 C CA . GLU A 1 90 ? 10.157 15.869 7.419 1.00 92.69 90 GLU A CA 1
ATOM 696 C C . GLU A 1 90 ? 8.898 16.754 7.429 1.00 92.69 90 GLU A C 1
ATOM 698 O O . GLU A 1 90 ? 8.927 17.889 6.961 1.00 92.69 90 GLU A O 1
ATOM 703 N N . GLU A 1 91 ? 7.811 16.255 8.027 1.00 94.06 91 GLU A N 1
ATOM 704 C CA . GLU A 1 91 ? 6.557 16.977 8.244 1.00 94.06 91 GLU A CA 1
ATOM 705 C C . GLU A 1 91 ? 6.143 16.982 9.728 1.00 94.06 91 GLU A C 1
ATOM 707 O O . GLU A 1 91 ? 6.470 16.047 10.471 1.00 94.06 91 GLU A O 1
ATOM 712 N N . PRO A 1 92 ? 5.405 18.014 10.191 1.00 94.12 92 PRO A N 1
ATOM 713 C CA . PRO A 1 92 ? 4.887 18.049 11.553 1.00 94.12 92 PRO A CA 1
ATOM 714 C C . PRO A 1 92 ? 3.883 16.917 11.773 1.00 94.12 92 PRO A C 1
ATOM 716 O O . PRO A 1 92 ? 2.986 16.694 10.964 1.00 94.12 92 PRO A O 1
ATOM 719 N N . LYS A 1 93 ? 4.013 16.216 12.902 1.00 94.00 93 LYS A N 1
ATOM 720 C CA . LYS A 1 93 ? 3.078 15.150 13.264 1.00 94.00 93 LYS A CA 1
ATOM 721 C C . LYS A 1 93 ? 1.713 15.730 13.613 1.00 94.00 93 LYS A C 1
ATOM 723 O O . LYS A 1 93 ? 1.614 16.558 14.517 1.00 94.00 93 LYS A O 1
ATOM 728 N N . ASP A 1 94 ? 0.677 15.204 12.977 1.00 95.06 94 ASP A N 1
ATOM 729 C CA . ASP A 1 94 ? -0.713 15.438 13.352 1.00 95.06 94 ASP A CA 1
ATOM 730 C C . ASP A 1 94 ? -1.364 14.099 13.720 1.00 95.06 94 ASP A C 1
ATOM 732 O O . ASP A 1 94 ? -1.580 13.228 12.880 1.00 95.06 94 ASP A O 1
ATOM 736 N N . ALA A 1 95 ? -1.640 13.914 15.012 1.00 94.06 95 ALA A N 1
ATOM 737 C CA . ALA A 1 95 ? -2.156 12.653 15.534 1.00 94.06 95 ALA A CA 1
ATOM 738 C C . ALA A 1 95 ? -3.566 12.316 15.020 1.00 94.06 95 ALA A C 1
ATOM 740 O O . ALA A 1 95 ? -3.914 11.136 14.945 1.00 94.06 95 ALA A O 1
ATOM 741 N N . HIS A 1 96 ? -4.373 13.326 14.692 1.00 94.69 96 HIS A N 1
A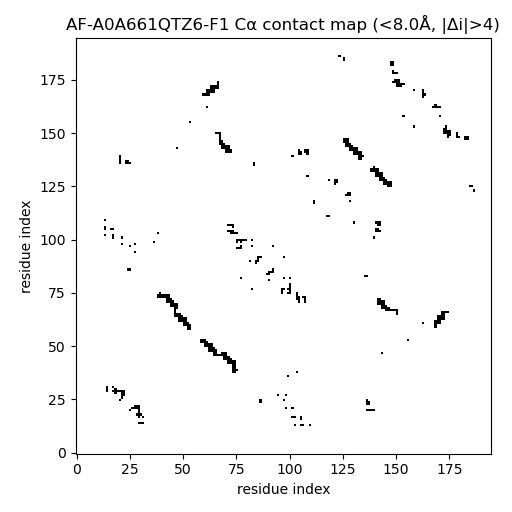TOM 742 C CA . HIS A 1 96 ? -5.720 13.130 14.168 1.00 94.69 96 HIS A CA 1
ATOM 743 C C . HIS A 1 96 ? -5.651 12.626 12.724 1.00 94.69 96 HIS A C 1
ATOM 745 O O . HIS A 1 96 ? -6.167 11.547 12.428 1.00 94.69 96 HIS A O 1
ATOM 751 N N . ASP A 1 97 ? -4.904 13.331 11.879 1.00 95.12 97 ASP A N 1
ATOM 752 C CA . ASP A 1 97 ? -4.669 12.974 10.477 1.00 95.12 97 ASP A CA 1
ATOM 753 C C . ASP A 1 97 ? -4.024 11.587 10.334 1.00 95.12 97 ASP A C 1
ATOM 755 O O . ASP A 1 97 ? -4.458 10.761 9.529 1.00 95.12 97 ASP A O 1
ATOM 759 N N . MET A 1 98 ? -3.004 11.297 11.151 1.00 95.88 98 MET A N 1
ATOM 760 C CA . MET A 1 98 ? -2.351 9.984 11.185 1.00 95.88 98 MET A CA 1
ATOM 761 C C . MET A 1 98 ? -3.336 8.868 11.527 1.00 95.88 98 MET A C 1
ATOM 763 O O . MET A 1 98 ? -3.376 7.837 10.852 1.00 95.88 98 MET A O 1
ATOM 767 N N . LYS A 1 99 ? -4.131 9.067 12.585 1.00 95.94 99 LYS A N 1
ATOM 768 C CA . LYS A 1 99 ? -5.140 8.100 13.019 1.00 95.94 99 LYS A CA 1
ATOM 769 C C . LYS A 1 99 ? -6.150 7.852 11.900 1.00 95.94 99 LYS A C 1
ATOM 771 O O . LYS A 1 99 ? -6.456 6.691 11.629 1.00 95.94 99 LYS A O 1
ATOM 776 N N . GLN A 1 100 ? -6.644 8.906 11.253 1.00 95.88 100 GLN A N 1
ATOM 777 C CA . GLN A 1 100 ? -7.641 8.773 10.195 1.00 95.88 100 GLN A CA 1
ATOM 778 C C . GLN A 1 100 ? -7.082 8.053 8.963 1.00 95.88 100 GLN A C 1
ATOM 780 O O . GLN A 1 100 ? -7.740 7.156 8.436 1.00 95.88 100 GLN A O 1
ATOM 785 N N . ALA A 1 101 ? -5.846 8.357 8.555 1.00 95.88 101 ALA A N 1
ATOM 786 C CA . ALA A 1 101 ? -5.179 7.651 7.462 1.00 95.88 101 ALA A CA 1
ATOM 787 C C . ALA A 1 101 ? -5.069 6.142 7.740 1.00 95.88 101 ALA A C 1
ATOM 789 O O . ALA A 1 101 ? -5.446 5.323 6.900 1.00 95.88 101 ALA A O 1
ATOM 790 N N . ILE A 1 102 ? -4.624 5.762 8.944 1.00 97.06 102 ILE A N 1
ATOM 791 C CA . ILE A 1 102 ? -4.535 4.353 9.360 1.00 97.06 102 ILE A CA 1
ATOM 792 C C . ILE A 1 102 ? -5.916 3.692 9.298 1.00 97.06 102 ILE A C 1
ATOM 794 O O . ILE A 1 102 ? -6.051 2.613 8.722 1.00 97.06 102 ILE A O 1
ATOM 798 N N . ILE A 1 103 ? -6.950 4.337 9.849 1.00 97.00 103 ILE A N 1
ATOM 799 C CA . ILE A 1 103 ? -8.324 3.815 9.822 1.00 97.00 103 ILE A CA 1
ATOM 800 C C . ILE A 1 103 ? -8.796 3.585 8.384 1.00 97.00 103 ILE A C 1
ATOM 802 O O . ILE A 1 103 ? -9.355 2.526 8.108 1.00 97.00 103 ILE A O 1
ATOM 806 N N . ASN A 1 104 ? -8.541 4.514 7.462 1.00 96.88 104 ASN A N 1
ATOM 807 C CA . ASN A 1 104 ? -8.958 4.389 6.065 1.00 96.88 104 ASN A CA 1
ATOM 808 C C . ASN A 1 104 ? -8.306 3.188 5.357 1.00 96.88 104 ASN A C 1
ATOM 810 O O . ASN A 1 104 ? -8.990 2.468 4.624 1.00 96.88 104 ASN A O 1
ATOM 814 N N . HIS A 1 105 ? -7.016 2.927 5.591 1.00 97.25 105 HIS A N 1
ATOM 815 C CA . HIS A 1 105 ? -6.346 1.740 5.043 1.00 97.25 105 HIS A CA 1
ATOM 816 C C . HIS A 1 105 ? -6.879 0.443 5.659 1.00 97.25 105 HIS A C 1
ATOM 818 O O . HIS A 1 105 ? -7.211 -0.493 4.931 1.00 97.25 105 HIS A O 1
ATOM 824 N N . LEU A 1 106 ? -7.043 0.396 6.984 1.00 97.19 106 LEU A N 1
ATOM 825 C CA . LEU A 1 106 ? -7.592 -0.777 7.670 1.00 97.19 106 LEU A CA 1
ATOM 826 C C . LEU A 1 106 ? -9.035 -1.068 7.250 1.00 97.19 106 LEU A C 1
ATOM 828 O O . LEU A 1 106 ? -9.404 -2.227 7.071 1.00 97.19 106 LEU A O 1
ATOM 832 N N . ALA A 1 107 ? -9.843 -0.026 7.057 1.00 95.94 107 ALA A N 1
ATOM 833 C CA . ALA A 1 107 ? -11.206 -0.152 6.567 1.00 95.94 107 ALA A CA 1
ATOM 834 C C . ALA A 1 107 ? -11.243 -0.735 5.149 1.00 95.94 107 ALA A C 1
ATOM 836 O O . ALA A 1 107 ? -12.100 -1.568 4.877 1.00 95.94 107 ALA A O 1
ATOM 837 N N . MET A 1 108 ? -10.314 -0.349 4.267 1.00 96.38 108 MET A N 1
ATOM 838 C CA . MET A 1 108 ? -10.197 -0.931 2.925 1.00 96.38 108 MET A CA 1
ATOM 839 C C . MET A 1 108 ? -9.830 -2.422 2.975 1.00 96.38 108 MET A C 1
ATOM 841 O O . MET A 1 108 ? -10.459 -3.228 2.292 1.00 96.38 108 MET A O 1
ATOM 845 N N . VAL A 1 109 ? -8.880 -2.804 3.837 1.00 96.44 109 VAL A N 1
ATOM 846 C CA . VAL A 1 109 ? -8.516 -4.216 4.064 1.00 96.44 109 VAL A CA 1
ATOM 847 C C . VAL A 1 109 ? -9.731 -5.019 4.542 1.00 96.44 109 VAL A C 1
ATOM 849 O O . VAL A 1 109 ? -10.104 -6.005 3.916 1.00 96.44 109 VAL A O 1
ATOM 852 N N . ILE A 1 110 ? -10.405 -4.558 5.602 1.00 95.06 110 ILE A N 1
ATOM 853 C CA . ILE A 1 110 ? -11.604 -5.225 6.145 1.00 95.06 110 ILE A CA 1
ATOM 854 C C . ILE A 1 110 ? -12.722 -5.294 5.095 1.00 95.06 110 ILE A C 1
ATOM 856 O O . ILE A 1 110 ? -13.463 -6.275 5.032 1.00 95.06 110 ILE A O 1
ATOM 860 N N . PHE A 1 111 ? -12.882 -4.246 4.286 1.00 93.00 111 PHE A N 1
ATOM 861 C CA . PHE A 1 111 ? -13.908 -4.192 3.252 1.00 93.00 111 PHE A CA 1
ATOM 862 C C . PHE A 1 111 ? -13.690 -5.279 2.195 1.00 93.00 111 PHE A C 1
ATOM 864 O O . PHE A 1 111 ? -14.618 -6.036 1.915 1.00 93.00 111 PHE A O 1
ATOM 871 N N . LEU A 1 112 ? -12.476 -5.423 1.664 1.00 93.44 112 LEU A N 1
ATOM 872 C CA . LEU A 1 112 ? -12.190 -6.465 0.675 1.00 93.44 112 LEU A CA 1
ATOM 873 C C . LEU A 1 112 ? -12.223 -7.878 1.271 1.00 93.44 112 LEU A C 1
ATOM 875 O O . LEU A 1 112 ? -12.754 -8.775 0.618 1.00 93.44 112 LEU A O 1
ATOM 879 N N . ASP A 1 113 ? -11.794 -8.060 2.525 1.00 9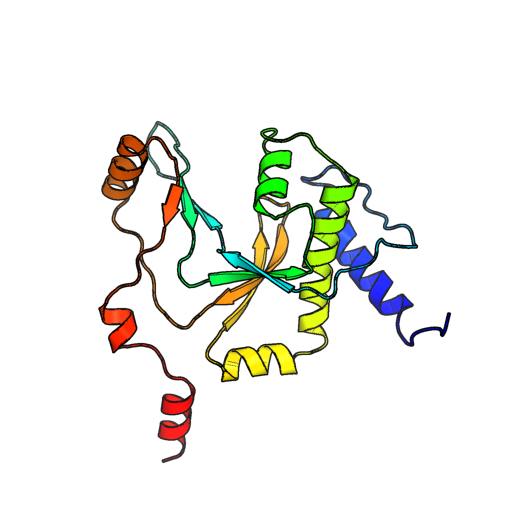2.38 113 ASP A N 1
ATOM 880 C CA . ASP A 1 113 ? -11.921 -9.342 3.238 1.00 92.38 113 ASP A CA 1
ATOM 881 C C . ASP A 1 113 ? -13.394 -9.789 3.357 1.00 92.38 113 ASP A C 1
ATOM 883 O O . ASP A 1 113 ? -13.714 -10.977 3.286 1.00 92.38 113 ASP A O 1
ATOM 887 N N . ARG A 1 114 ? -14.323 -8.838 3.529 1.00 92.50 114 ARG A N 1
ATOM 888 C CA . ARG A 1 114 ? -15.766 -9.116 3.655 1.00 92.50 114 ARG A CA 1
ATOM 889 C C . ARG A 1 114 ? -16.479 -9.303 2.326 1.00 92.50 114 ARG A C 1
ATOM 891 O O . ARG A 1 114 ? -17.506 -9.983 2.287 1.00 92.50 114 ARG A O 1
ATOM 898 N N . PHE A 1 115 ? -15.974 -8.688 1.263 1.00 92.88 115 PHE A N 1
ATOM 899 C CA . PHE A 1 115 ? -16.573 -8.719 -0.067 1.00 92.88 115 PHE A CA 1
ATOM 900 C C . PHE A 1 115 ? -15.606 -9.352 -1.079 1.00 92.88 115 PHE A C 1
ATOM 902 O O . PHE A 1 115 ? -15.174 -8.675 -2.012 1.00 92.88 115 PHE A O 1
ATOM 909 N N . PRO A 1 116 ? -15.312 -10.664 -0.965 1.00 92.25 116 PRO A N 1
ATOM 910 C CA . PRO A 1 116 ? -14.352 -11.343 -1.842 1.00 92.25 116 PRO A CA 1
ATOM 911 C C . PRO A 1 116 ? -14.746 -11.283 -3.325 1.00 92.25 116 PRO A C 1
ATOM 913 O O . PRO A 1 116 ? -13.887 -11.313 -4.197 1.00 92.25 116 PRO A O 1
ATOM 916 N N . ALA A 1 117 ? -16.038 -11.113 -3.631 1.00 94.56 117 ALA A N 1
ATOM 917 C CA . ALA A 1 117 ? -16.517 -10.896 -4.995 1.00 94.56 117 ALA A CA 1
ATOM 918 C C . ALA A 1 117 ? -15.932 -9.633 -5.661 1.00 94.56 117 ALA A C 1
ATOM 920 O O . ALA A 1 117 ? -15.847 -9.582 -6.883 1.00 94.56 117 ALA A O 1
ATOM 921 N N . LEU A 1 118 ? -15.527 -8.616 -4.889 1.00 92.56 118 LEU A N 1
ATOM 922 C CA . LEU A 1 118 ? -14.866 -7.424 -5.431 1.00 92.56 118 LEU A CA 1
ATOM 923 C C . LEU A 1 118 ? -13.406 -7.692 -5.796 1.00 92.56 118 LEU A C 1
ATOM 925 O O . LEU A 1 118 ? -12.950 -7.200 -6.824 1.00 92.56 118 LEU A O 1
ATOM 929 N N . ALA A 1 119 ? -12.695 -8.486 -4.990 1.00 91.19 119 ALA A N 1
ATOM 930 C CA . ALA A 1 119 ? -11.363 -8.957 -5.356 1.00 91.19 119 ALA A CA 1
ATOM 931 C C . ALA A 1 119 ? -11.442 -9.809 -6.632 1.00 91.19 119 ALA A C 1
ATOM 933 O O . ALA A 1 119 ? -10.729 -9.529 -7.590 1.00 91.19 119 ALA A O 1
ATOM 934 N N . GLN A 1 120 ? -12.415 -10.726 -6.702 1.00 90.94 120 GLN A N 1
ATOM 935 C CA . GLN A 1 120 ? -12.669 -11.519 -7.906 1.00 90.94 120 GLN A CA 1
ATOM 936 C C . GLN A 1 120 ? -12.986 -10.647 -9.128 1.00 90.94 120 GLN A C 1
ATOM 938 O O . GLN A 1 120 ? -12.467 -10.893 -10.206 1.00 90.94 120 GLN A O 1
ATOM 943 N N . LEU A 1 121 ? -13.800 -9.597 -8.975 1.00 93.00 121 LEU A N 1
ATOM 944 C CA . LEU A 1 121 ? -14.097 -8.675 -10.073 1.00 93.00 121 LEU A CA 1
ATOM 945 C C . LEU A 1 121 ? -12.828 -7.999 -10.613 1.00 93.00 121 LEU A C 1
ATOM 947 O O . LEU A 1 121 ? -12.689 -7.836 -11.823 1.00 93.00 121 LEU A O 1
ATOM 951 N N . LEU A 1 122 ? -11.913 -7.582 -9.734 1.00 92.62 122 LEU A N 1
ATOM 952 C CA . LEU A 1 122 ? -10.638 -6.991 -10.146 1.00 92.62 122 LEU A CA 1
ATOM 953 C C . LEU A 1 122 ? -9.751 -8.022 -10.859 1.00 92.62 122 LEU A C 1
ATOM 955 O O . LEU A 1 122 ? -9.172 -7.694 -11.895 1.00 92.62 122 LEU A O 1
ATOM 959 N N . GLU A 1 123 ? -9.727 -9.264 -10.380 1.00 89.94 123 GLU A N 1
ATOM 960 C CA . GLU A 1 123 ? -9.037 -10.387 -11.033 1.00 89.94 123 GLU A CA 1
ATOM 961 C C . GLU A 1 123 ? -9.608 -10.708 -12.417 1.00 89.94 123 GLU A C 1
ATOM 963 O O . GLU A 1 123 ? -8.850 -10.880 -13.374 1.00 89.94 123 GLU A O 1
ATOM 968 N N . ASP A 1 124 ? -10.931 -10.691 -12.569 1.00 88.69 124 ASP A N 1
ATOM 969 C CA . ASP A 1 124 ? -11.610 -10.874 -13.855 1.00 88.69 124 ASP A CA 1
ATOM 970 C C . ASP A 1 124 ? -11.287 -9.724 -14.831 1.00 88.69 124 ASP A C 1
ATOM 972 O O . ASP A 1 124 ? -11.231 -9.911 -16.052 1.00 88.69 124 ASP A O 1
ATOM 976 N N . LEU A 1 125 ? -11.012 -8.528 -14.296 1.00 91.25 125 LEU A N 1
ATOM 977 C CA . LEU A 1 125 ? -10.481 -7.373 -15.028 1.00 91.25 125 LEU A CA 1
ATOM 978 C C . LEU A 1 125 ? -8.956 -7.428 -15.235 1.00 91.25 125 LEU A C 1
ATOM 980 O O . LEU A 1 125 ? -8.391 -6.492 -15.803 1.00 91.25 125 LEU A O 1
ATOM 984 N N . ARG A 1 126 ? -8.318 -8.551 -14.883 1.00 90.06 126 ARG A N 1
ATOM 985 C CA . ARG A 1 126 ? -6.883 -8.863 -15.012 1.00 90.06 126 ARG A CA 1
ATOM 986 C C . ARG A 1 126 ? -5.970 -8.164 -14.006 1.00 90.06 126 ARG A C 1
ATOM 988 O O . ARG A 1 126 ? -4.756 -8.183 -14.194 1.00 90.06 126 ARG A O 1
ATOM 995 N N . TYR A 1 127 ? -6.518 -7.568 -12.955 1.00 92.88 127 TYR A N 1
ATOM 996 C CA . TYR A 1 127 ? -5.722 -6.997 -11.875 1.00 92.88 127 TYR A CA 1
ATOM 997 C C . TYR A 1 127 ? -5.506 -8.014 -10.757 1.00 92.88 127 TYR A C 1
ATOM 999 O O . TYR A 1 127 ? -6.444 -8.696 -10.363 1.00 92.88 127 TYR A O 1
ATOM 1007 N N . SER A 1 128 ? -4.309 -8.083 -10.182 1.00 93.31 128 SER A N 1
ATOM 1008 C CA . SER A 1 128 ? -4.121 -8.802 -8.919 1.00 93.31 128 SER A CA 1
ATOM 1009 C C . SER A 1 128 ? -4.427 -7.886 -7.739 1.00 93.31 128 SER A C 1
ATOM 1011 O O . SER A 1 128 ? -4.147 -6.686 -7.788 1.00 93.31 128 SER A O 1
ATOM 1013 N N . VAL A 1 129 ? -5.005 -8.448 -6.677 1.00 95.75 129 VAL A N 1
ATOM 1014 C CA . VAL A 1 129 ? -5.280 -7.743 -5.420 1.00 95.75 129 VAL A CA 1
ATOM 1015 C C . VAL A 1 129 ? -4.505 -8.424 -4.303 1.00 95.75 129 VAL A C 1
ATOM 1017 O O . VAL A 1 129 ? -4.634 -9.625 -4.088 1.00 95.75 129 VAL A O 1
ATOM 1020 N N . GLU A 1 130 ? -3.704 -7.658 -3.573 1.00 96.19 130 GLU A N 1
ATOM 1021 C CA . GLU A 1 130 ? -2.867 -8.170 -2.489 1.00 96.19 130 GLU A CA 1
ATOM 1022 C C . GLU A 1 130 ? -2.986 -7.283 -1.252 1.00 96.19 130 GLU A C 1
ATOM 1024 O O . GLU A 1 130 ? -3.145 -6.066 -1.355 1.00 96.19 130 GLU A O 1
ATOM 1029 N N . VAL A 1 131 ? -2.848 -7.879 -0.067 1.00 97.19 131 VAL A N 1
ATOM 1030 C CA . VAL A 1 131 ? -2.618 -7.128 1.172 1.00 97.19 131 VAL A CA 1
ATOM 1031 C C . VAL A 1 131 ? -1.125 -7.158 1.478 1.00 97.19 131 VAL A C 1
ATOM 1033 O O . VAL A 1 131 ? -0.550 -8.227 1.684 1.00 97.19 131 VAL A O 1
ATOM 1036 N N . ARG A 1 132 ? -0.492 -5.984 1.526 1.00 96.44 132 ARG A N 1
ATOM 1037 C CA . ARG A 1 132 ? 0.934 -5.817 1.834 1.00 96.44 132 ARG A CA 1
ATOM 1038 C C . ARG A 1 132 ? 1.113 -5.109 3.167 1.00 96.44 132 ARG A C 1
ATOM 1040 O O . ARG A 1 132 ? 0.460 -4.105 3.426 1.00 96.44 132 ARG A O 1
ATOM 1047 N N . ASN A 1 133 ? 2.025 -5.605 3.998 1.00 96.44 133 ASN A N 1
ATOM 1048 C CA . ASN A 1 133 ? 2.374 -4.959 5.263 1.00 96.44 133 ASN A CA 1
ATOM 1049 C C . ASN A 1 133 ? 3.544 -4.001 5.045 1.00 96.44 133 ASN A C 1
ATOM 1051 O O . ASN A 1 133 ? 4.621 -4.418 4.621 1.00 96.44 133 ASN A O 1
ATOM 1055 N N . LEU A 1 134 ? 3.340 -2.722 5.347 1.00 94.31 134 LEU A N 1
ATOM 1056 C CA . LEU A 1 134 ? 4.367 -1.695 5.202 1.00 94.31 134 LEU A CA 1
ATOM 1057 C C . LEU A 1 134 ? 5.247 -1.653 6.455 1.00 94.31 134 LEU A C 1
ATOM 1059 O O . LEU A 1 134 ? 4.845 -1.120 7.492 1.00 94.31 134 LEU A O 1
ATOM 1063 N N . GLU A 1 135 ? 6.444 -2.236 6.374 1.00 91.25 135 GLU A N 1
ATOM 1064 C CA . GLU A 1 135 ? 7.382 -2.333 7.505 1.00 91.25 135 GLU A CA 1
ATOM 1065 C C . GLU A 1 135 ? 7.774 -0.958 8.066 1.00 91.25 135 GLU A C 1
ATOM 1067 O O . GLU A 1 135 ? 7.811 -0.765 9.283 1.00 91.25 135 GLU A O 1
ATOM 1072 N N . ASP A 1 136 ? 7.968 0.030 7.188 1.00 89.19 136 ASP A N 1
ATOM 1073 C CA . ASP A 1 136 ? 8.281 1.417 7.550 1.00 89.19 136 ASP A CA 1
ATOM 1074 C C . ASP A 1 136 ? 7.130 2.138 8.275 1.00 89.19 136 ASP A C 1
ATOM 1076 O O . ASP A 1 136 ? 7.334 3.185 8.891 1.00 89.19 136 ASP A O 1
ATOM 1080 N N . LEU A 1 137 ? 5.936 1.545 8.263 1.00 93.94 137 LEU A N 1
ATOM 1081 C CA . LEU A 1 137 ? 4.727 2.007 8.940 1.00 93.94 137 LEU A CA 1
ATOM 1082 C C . LEU A 1 137 ? 4.271 1.042 10.046 1.00 93.94 137 LEU A C 1
ATOM 1084 O O . LEU A 1 137 ? 3.085 0.975 10.365 1.00 93.94 137 LEU A O 1
ATOM 1088 N N . GLY A 1 138 ? 5.198 0.284 10.640 1.00 91.94 138 GLY A N 1
ATOM 1089 C CA . GLY A 1 138 ? 4.890 -0.620 11.758 1.00 91.94 138 GLY A CA 1
ATOM 1090 C C . GLY A 1 138 ? 4.101 -1.857 11.349 1.00 91.94 138 GLY A C 1
ATOM 1091 O O . GLY A 1 138 ? 3.405 -2.436 12.178 1.00 91.94 138 GLY A O 1
ATOM 1092 N N . GLY A 1 139 ? 4.184 -2.243 10.075 1.00 95.12 139 GLY A N 1
ATOM 1093 C CA . GLY A 1 139 ? 3.414 -3.348 9.520 1.00 95.12 139 GLY A CA 1
ATOM 1094 C C . GLY A 1 139 ? 1.968 -2.977 9.203 1.00 95.12 139 GLY A C 1
ATOM 1095 O O . GLY A 1 139 ? 1.120 -3.863 9.210 1.00 95.12 139 GLY A O 1
ATOM 1096 N N . LEU A 1 140 ? 1.673 -1.697 8.935 1.00 97.12 140 LEU A N 1
ATOM 1097 C CA . LEU A 1 140 ? 0.357 -1.260 8.458 1.00 97.12 140 LEU A CA 1
ATOM 1098 C C . LEU A 1 140 ? -0.046 -2.074 7.215 1.00 97.12 140 LEU A C 1
ATOM 1100 O O . LEU A 1 140 ? 0.645 -1.961 6.196 1.00 97.12 140 LEU A O 1
ATOM 1104 N N . PRO A 1 141 ? -1.136 -2.865 7.262 1.00 97.44 141 PRO A N 1
ATOM 1105 C CA . PRO A 1 141 ? -1.621 -3.552 6.079 1.00 97.44 141 PRO A CA 1
ATOM 1106 C C . PRO A 1 141 ? -2.278 -2.544 5.136 1.00 97.44 141 PRO A C 1
ATOM 1108 O O . PRO A 1 141 ? -3.138 -1.755 5.537 1.00 97.44 141 PRO A O 1
ATOM 1111 N N . VAL A 1 142 ? -1.883 -2.592 3.870 1.00 97.12 142 VAL A N 1
ATOM 1112 C CA . VAL A 1 142 ? -2.464 -1.807 2.783 1.00 97.12 142 VAL A CA 1
ATOM 1113 C C . VAL A 1 142 ? -2.882 -2.729 1.652 1.00 97.12 142 VAL A C 1
ATOM 1115 O O . VAL A 1 142 ? -2.264 -3.766 1.422 1.00 97.12 142 VAL A O 1
ATOM 1118 N N . VAL A 1 143 ? -3.930 -2.343 0.935 1.00 97.62 143 VAL A N 1
ATOM 1119 C CA . VAL A 1 143 ? -4.373 -3.063 -0.257 1.00 97.62 143 VAL A CA 1
ATOM 1120 C C . VAL A 1 143 ? -3.617 -2.518 -1.454 1.00 97.62 143 VAL A C 1
ATOM 1122 O O . VAL A 1 143 ? -3.654 -1.314 -1.706 1.00 97.62 143 VAL A O 1
ATOM 1125 N N . THR A 1 144 ? -2.970 -3.398 -2.205 1.00 97.62 144 THR A N 1
ATOM 1126 C CA . THR A 1 144 ? -2.373 -3.078 -3.497 1.00 97.62 144 THR A CA 1
ATOM 1127 C C . THR A 1 144 ? -3.119 -3.763 -4.626 1.00 97.62 144 THR A C 1
ATOM 1129 O O . THR A 1 144 ? -3.516 -4.919 -4.500 1.00 97.62 144 THR A O 1
ATOM 1132 N N . VAL A 1 145 ? -3.281 -3.046 -5.731 1.00 97.31 145 VAL A N 1
ATOM 1133 C CA . VAL A 1 145 ? -3.838 -3.553 -6.983 1.00 97.31 145 VAL A CA 1
ATOM 1134 C C . VAL A 1 145 ? -2.766 -3.429 -8.057 1.00 97.31 145 VAL A C 1
ATOM 1136 O O . VAL A 1 145 ? -2.188 -2.349 -8.202 1.00 97.31 145 VAL A O 1
ATOM 1139 N N . SER A 1 146 ? -2.497 -4.499 -8.803 1.00 96.31 146 SER A N 1
ATOM 1140 C CA . SER A 1 146 ? -1.467 -4.507 -9.847 1.00 96.31 146 SER A CA 1
ATOM 1141 C C . SER A 1 146 ? -2.026 -4.916 -11.202 1.00 96.31 146 SER A C 1
ATOM 1143 O O . SER A 1 146 ? -2.814 -5.850 -11.302 1.00 96.31 146 SER A O 1
ATOM 1145 N N . ALA A 1 147 ? -1.613 -4.217 -12.257 1.00 93.75 147 ALA A N 1
ATOM 1146 C CA . ALA A 1 147 ? -1.857 -4.633 -13.636 1.00 93.75 147 ALA A CA 1
ATOM 1147 C C . ALA A 1 147 ? -0.905 -5.785 -14.021 1.00 93.75 147 ALA A C 1
ATOM 1149 O O . ALA A 1 147 ? 0.190 -5.872 -13.459 1.00 93.75 147 ALA A O 1
ATOM 1150 N N . PRO A 1 148 ? -1.260 -6.638 -15.000 1.00 90.12 148 PRO A N 1
ATOM 1151 C CA . PRO A 1 148 ? -0.490 -7.827 -15.360 1.00 90.12 148 PRO A CA 1
ATOM 1152 C C . PRO A 1 148 ? 0.665 -7.467 -16.308 1.00 90.12 148 PRO A C 1
ATOM 1154 O O . PRO A 1 148 ? 0.816 -8.056 -17.372 1.00 90.12 148 PRO A O 1
ATOM 1157 N N . LEU A 1 149 ? 1.449 -6.449 -15.963 1.00 90.69 149 LEU A N 1
ATOM 1158 C CA . LEU A 1 149 ? 2.600 -6.008 -16.742 1.00 90.69 149 LEU A CA 1
ATOM 1159 C C . LEU A 1 149 ? 3.852 -6.149 -15.896 1.00 90.69 149 LEU A C 1
ATOM 1161 O O . LEU A 1 149 ? 3.948 -5.585 -14.806 1.00 90.69 149 LEU A O 1
ATOM 1165 N N . GLU A 1 150 ? 4.812 -6.897 -16.427 1.00 89.44 150 GLU A N 1
ATOM 1166 C CA . GLU A 1 150 ? 6.126 -6.994 -15.818 1.00 89.44 150 GLU A CA 1
ATOM 1167 C C . GLU A 1 150 ? 6.867 -5.667 -15.962 1.00 89.44 150 GLU A C 1
ATOM 1169 O O . GLU A 1 150 ? 6.868 -5.013 -17.012 1.00 89.44 150 GLU A O 1
ATOM 1174 N N . THR A 1 151 ? 7.515 -5.279 -14.875 1.00 93.62 151 THR A N 1
ATOM 1175 C CA . THR A 1 151 ? 8.378 -4.111 -14.808 1.00 93.62 151 THR A CA 1
ATOM 1176 C C . THR A 1 151 ? 9.765 -4.538 -14.356 1.00 93.62 151 THR A C 1
ATOM 1178 O O . THR A 1 151 ? 9.955 -5.601 -13.760 1.00 93.62 151 THR A O 1
ATOM 1181 N N . PHE A 1 152 ? 10.765 -3.718 -14.656 1.00 94.38 152 PHE A N 1
ATOM 1182 C CA . PHE A 1 152 ? 12.130 -3.959 -14.217 1.00 94.38 152 PHE A CA 1
ATOM 1183 C C . PHE A 1 152 ? 12.810 -2.667 -13.773 1.00 94.38 152 PHE A C 1
ATOM 1185 O O . PHE A 1 152 ? 12.416 -1.552 -14.133 1.00 94.38 152 PHE A O 1
ATOM 1192 N N . LEU A 1 153 ? 13.875 -2.842 -12.996 1.00 95.12 153 LEU A N 1
ATOM 1193 C CA . LEU A 1 153 ? 14.827 -1.792 -12.681 1.00 95.12 153 LEU A CA 1
ATOM 1194 C C . LEU A 1 153 ? 16.114 -2.015 -13.484 1.00 95.12 153 LEU A C 1
ATOM 1196 O O . LEU A 1 153 ? 16.573 -3.154 -13.599 1.00 95.12 153 LEU A O 1
ATOM 1200 N N . PRO A 1 154 ? 16.710 -0.954 -14.053 1.00 94.38 154 PRO A N 1
ATOM 1201 C CA . PRO A 1 154 ? 18.040 -1.047 -14.636 1.00 94.38 154 PRO A CA 1
ATOM 1202 C C . PRO A 1 154 ? 19.0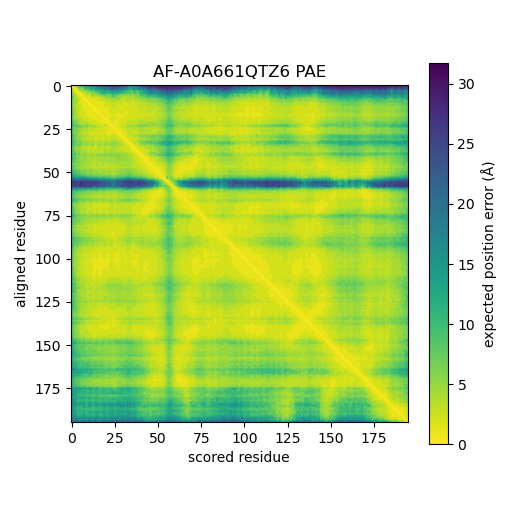99 -1.266 -13.535 1.00 94.38 154 PRO A C 1
ATOM 1204 O O . PRO A 1 154 ? 18.786 -1.139 -12.352 1.00 94.38 154 PRO A O 1
ATOM 1207 N N . PRO A 1 155 ? 20.361 -1.562 -13.897 1.00 94.00 155 PRO A N 1
ATOM 1208 C CA . PRO A 1 155 ? 21.431 -1.750 -12.919 1.00 94.00 155 PRO A CA 1
ATOM 1209 C C . PRO A 1 155 ? 21.610 -0.554 -11.973 1.00 94.00 155 PRO A C 1
ATOM 1211 O O . PRO A 1 155 ? 21.476 0.599 -12.391 1.00 94.00 155 PRO A O 1
ATOM 1214 N N . ASP A 1 156 ? 22.000 -0.831 -10.729 1.00 92.62 156 ASP A N 1
ATOM 1215 C CA . ASP A 1 156 ? 22.156 0.157 -9.653 1.00 92.62 156 ASP A CA 1
ATOM 1216 C C . ASP A 1 156 ? 22.989 1.379 -10.055 1.00 92.62 156 ASP A C 1
ATOM 1218 O O . ASP A 1 156 ? 22.582 2.515 -9.812 1.00 92.62 156 ASP A O 1
ATOM 1222 N N . ASP A 1 157 ? 24.112 1.169 -10.749 1.00 92.00 157 ASP A N 1
ATOM 1223 C CA . ASP A 1 157 ? 24.985 2.251 -11.219 1.00 92.00 157 ASP A CA 1
ATOM 1224 C C . ASP A 1 157 ? 24.246 3.245 -12.127 1.00 92.00 157 ASP A C 1
ATOM 1226 O O . ASP A 1 157 ? 24.489 4.452 -12.061 1.00 92.00 157 ASP A O 1
ATOM 1230 N N . PHE A 1 158 ? 23.317 2.763 -12.957 1.00 93.69 158 PHE A N 1
ATOM 1231 C CA . PHE A 1 158 ? 22.506 3.618 -13.820 1.00 93.69 158 PHE A CA 1
ATOM 1232 C C . PHE A 1 158 ? 21.507 4.437 -12.997 1.00 93.69 158 PHE A C 1
ATOM 1234 O O . PHE A 1 158 ? 21.408 5.652 -13.175 1.00 93.69 158 PHE A O 1
ATOM 1241 N N . ILE A 1 159 ? 20.806 3.798 -12.055 1.00 93.88 159 ILE A N 1
ATOM 1242 C CA . ILE A 1 159 ? 19.858 4.475 -11.155 1.00 93.88 159 ILE A CA 1
ATOM 1243 C C . ILE A 1 159 ? 20.585 5.550 -10.342 1.00 93.88 159 ILE A C 1
ATOM 1245 O O . ILE A 1 159 ? 20.116 6.686 -10.228 1.00 93.88 159 ILE A O 1
ATOM 1249 N N . MET A 1 160 ? 21.766 5.231 -9.818 1.00 91.00 160 MET A N 1
ATOM 1250 C CA . MET A 1 160 ? 22.601 6.174 -9.083 1.00 91.00 160 MET A CA 1
ATOM 1251 C C . MET A 1 160 ? 23.042 7.356 -9.944 1.00 91.00 160 MET A C 1
ATOM 1253 O O . MET A 1 160 ? 22.967 8.494 -9.486 1.00 91.00 160 MET A O 1
ATOM 1257 N N . GLN A 1 161 ? 23.473 7.123 -11.184 1.00 91.12 161 GLN A N 1
ATOM 1258 C CA . GLN A 1 161 ? 23.859 8.207 -12.092 1.00 91.12 161 GLN A CA 1
ATOM 1259 C C . GLN A 1 161 ? 22.674 9.136 -12.387 1.00 91.12 161 GLN A C 1
ATOM 1261 O O . GLN A 1 161 ? 22.805 10.354 -12.279 1.00 91.12 161 GLN A O 1
ATOM 1266 N N . VAL A 1 162 ? 21.498 8.581 -12.694 1.00 91.25 162 VAL A N 1
ATOM 1267 C CA . VAL A 1 162 ? 20.283 9.363 -12.989 1.00 91.25 162 VAL A CA 1
ATOM 1268 C C . VAL A 1 162 ? 19.813 10.169 -11.771 1.00 91.25 162 VAL A C 1
ATOM 1270 O O . VAL A 1 162 ? 19.488 11.354 -11.888 1.00 91.25 162 VAL A O 1
ATOM 1273 N N . THR A 1 163 ? 19.809 9.563 -10.585 1.00 92.25 163 THR A N 1
ATOM 1274 C CA . THR A 1 163 ? 19.404 10.246 -9.343 1.00 92.25 163 THR A CA 1
ATOM 1275 C C . THR A 1 163 ? 20.411 11.320 -8.919 1.00 92.25 163 THR A C 1
ATOM 1277 O O . THR A 1 163 ? 20.013 12.383 -8.448 1.00 92.25 163 THR A O 1
ATOM 1280 N N . GLN A 1 164 ? 21.712 11.118 -9.158 1.00 90.00 164 GLN A N 1
ATOM 1281 C CA . GLN A 1 164 ? 22.738 12.147 -8.937 1.00 90.00 164 GLN A CA 1
ATOM 1282 C C . GLN A 1 164 ? 22.602 13.329 -9.900 1.00 90.00 164 GLN A C 1
ATOM 1284 O O . GLN A 1 164 ? 22.717 14.473 -9.468 1.00 90.00 164 GLN A O 1
ATOM 1289 N N . LEU A 1 165 ? 22.342 13.064 -11.185 1.00 91.25 165 LEU A N 1
ATOM 1290 C CA . LEU A 1 165 ? 22.160 14.106 -12.199 1.00 91.25 165 LEU A CA 1
ATOM 1291 C C . LEU A 1 165 ? 20.906 14.949 -11.946 1.00 91.25 165 LEU A C 1
ATOM 1293 O O . LEU A 1 165 ? 20.942 16.165 -12.116 1.00 91.25 165 LEU A O 1
ATOM 1297 N N . SER A 1 166 ? 19.807 14.314 -11.537 1.00 90.88 166 SER A N 1
ATOM 1298 C CA . SER A 1 166 ? 18.556 15.015 -11.217 1.00 90.88 166 SER A CA 1
ATOM 1299 C C . SER A 1 166 ? 18.581 15.710 -9.853 1.00 90.88 166 SER A C 1
ATOM 1301 O O . SER A 1 166 ? 17.802 16.632 -9.625 1.00 90.88 166 SER A O 1
ATOM 1303 N N . GLY A 1 167 ? 19.447 15.263 -8.937 1.00 90.06 167 GLY A N 1
ATOM 1304 C CA . GLY A 1 167 ? 19.458 15.701 -7.542 1.00 90.06 167 GLY A CA 1
ATOM 1305 C C . GLY A 1 167 ? 18.282 15.167 -6.716 1.00 90.06 167 GLY A C 1
ATOM 1306 O O . GLY A 1 167 ? 18.156 15.530 -5.547 1.00 90.06 167 GLY A O 1
ATOM 1307 N N . ILE A 1 168 ? 17.432 14.309 -7.292 1.00 90.00 168 ILE A N 1
ATOM 1308 C CA . ILE A 1 168 ? 16.250 13.743 -6.638 1.00 90.00 168 ILE A CA 1
ATOM 1309 C C . ILE A 1 168 ? 16.504 12.249 -6.384 1.00 90.00 168 ILE A C 1
ATOM 1311 O O . ILE A 1 168 ? 16.744 11.503 -7.335 1.00 90.00 168 ILE A O 1
ATOM 1315 N N . PRO A 1 169 ? 16.427 11.765 -5.130 1.00 91.06 169 PRO A N 1
ATOM 1316 C CA . PRO A 1 169 ? 16.616 10.353 -4.799 1.00 91.06 169 PRO A CA 1
ATOM 1317 C C . PRO A 1 169 ? 15.340 9.537 -5.079 1.00 91.06 169 PRO A C 1
ATOM 1319 O O . PRO A 1 169 ? 14.807 8.869 -4.193 1.00 91.06 169 PRO A O 1
ATOM 1322 N N . ALA A 1 170 ? 14.822 9.610 -6.305 1.00 93.12 170 ALA A N 1
ATOM 1323 C CA . ALA A 1 170 ? 13.629 8.890 -6.737 1.00 93.12 170 ALA A CA 1
ATOM 1324 C C . ALA A 1 170 ? 13.826 8.273 -8.125 1.00 93.12 170 ALA A C 1
ATOM 1326 O O . ALA A 1 170 ? 14.514 8.835 -8.977 1.00 93.12 170 ALA A O 1
ATOM 1327 N N . PHE A 1 171 ? 13.204 7.120 -8.349 1.00 96.00 171 PHE A N 1
ATOM 1328 C CA . PHE A 1 171 ? 13.233 6.408 -9.622 1.00 96.00 171 PHE A CA 1
ATOM 1329 C C . PHE A 1 171 ? 11.861 5.793 -9.915 1.00 96.00 171 PHE A C 1
ATOM 1331 O O . PHE A 1 171 ? 11.064 5.566 -9.005 1.00 96.00 171 PHE A O 1
ATOM 1338 N N . GLN A 1 172 ? 11.574 5.523 -11.184 1.00 96.06 172 GLN A N 1
ATOM 1339 C CA . GLN A 1 172 ? 10.347 4.852 -11.602 1.00 96.06 172 GLN A CA 1
ATOM 1340 C C . GLN A 1 172 ? 10.705 3.544 -12.303 1.00 96.06 172 GLN A C 1
ATOM 1342 O O . GLN A 1 172 ? 11.617 3.514 -13.128 1.00 96.06 172 GLN A O 1
ATOM 1347 N N . GLU A 1 173 ? 9.990 2.470 -11.980 1.00 96.69 173 GLU A N 1
ATOM 1348 C CA . GLU A 1 173 ? 10.148 1.198 -12.681 1.00 96.69 173 GLU A CA 1
ATOM 1349 C C . GLU A 1 173 ? 9.876 1.337 -14.180 1.00 96.69 173 GLU A C 1
ATOM 1351 O O . GLU A 1 173 ? 8.987 2.079 -14.608 1.00 96.69 173 GLU A O 1
ATOM 1356 N N . ILE A 1 174 ? 10.607 0.578 -14.987 1.00 95.75 174 ILE A N 1
ATOM 1357 C CA . ILE A 1 174 ? 10.490 0.621 -16.441 1.00 95.75 174 ILE A CA 1
ATOM 1358 C C . ILE A 1 174 ? 9.622 -0.551 -16.896 1.00 95.75 174 ILE A C 1
ATOM 1360 O O . ILE A 1 174 ? 9.833 -1.688 -16.481 1.00 95.75 174 ILE A O 1
ATOM 1364 N N . ILE A 1 175 ? 8.651 -0.270 -17.764 1.00 93.56 175 ILE A N 1
ATOM 1365 C CA . ILE A 1 175 ? 7.874 -1.304 -18.455 1.00 93.56 175 ILE A CA 1
ATOM 1366 C C . ILE A 1 175 ? 8.698 -1.762 -19.658 1.00 93.56 175 ILE A C 1
ATOM 1368 O O . ILE A 1 175 ? 9.090 -0.932 -20.485 1.00 93.56 175 ILE A O 1
ATOM 1372 N N . SER A 1 176 ? 8.978 -3.061 -19.764 1.00 87.06 176 SER A N 1
ATOM 1373 C CA . SER A 1 176 ? 9.654 -3.592 -20.948 1.00 87.06 176 SER A CA 1
ATOM 1374 C C . SER A 1 176 ? 8.683 -3.630 -22.137 1.00 87.06 176 SER A C 1
ATOM 1376 O O . SER A 1 176 ? 7.512 -3.982 -21.964 1.00 87.06 176 SER A O 1
ATOM 1378 N N . PRO A 1 177 ? 9.119 -3.280 -23.360 1.00 89.06 177 PRO A N 1
ATOM 1379 C CA . PRO A 1 177 ? 8.293 -3.465 -24.553 1.00 89.06 177 PRO A CA 1
ATOM 1380 C C . PRO A 1 177 ? 7.809 -4.914 -24.699 1.00 89.06 177 PRO A C 1
ATOM 1382 O O . PRO A 1 177 ? 6.654 -5.156 -25.039 1.00 89.06 177 PRO A O 1
ATOM 1385 N N . GLU A 1 178 ? 8.660 -5.879 -24.346 1.00 89.50 178 GLU A N 1
ATOM 1386 C CA . GLU A 1 178 ? 8.342 -7.303 -24.392 1.00 89.50 178 GLU A CA 1
ATOM 1387 C C . GLU A 1 178 ? 7.220 -7.696 -23.420 1.00 89.50 178 GLU A C 1
ATOM 1389 O O . GLU A 1 178 ? 6.474 -8.630 -23.719 1.00 89.50 178 GLU A O 1
ATOM 1394 N N . ALA A 1 179 ? 7.063 -7.002 -22.285 1.00 88.12 179 ALA A N 1
ATOM 1395 C CA . ALA A 1 179 ? 5.958 -7.247 -21.353 1.00 88.12 179 ALA A CA 1
ATOM 1396 C C . ALA A 1 179 ? 4.601 -6.874 -21.959 1.00 88.12 179 ALA A C 1
ATOM 1398 O O . ALA A 1 179 ? 3.591 -7.483 -21.618 1.00 88.12 179 ALA A O 1
ATOM 1399 N N . ILE A 1 180 ? 4.571 -5.906 -22.880 1.00 88.25 180 ILE A N 1
ATOM 1400 C CA . ILE A 1 180 ? 3.349 -5.525 -23.596 1.00 88.25 180 ILE A CA 1
ATOM 1401 C C . ILE A 1 180 ? 2.978 -6.626 -24.592 1.00 88.25 180 ILE A C 1
ATOM 1403 O O . ILE A 1 180 ? 1.833 -7.078 -24.617 1.00 88.25 180 ILE A O 1
ATOM 1407 N N . ASP A 1 181 ? 3.954 -7.098 -25.372 1.00 89.62 181 ASP A N 1
ATOM 1408 C CA . ASP A 1 181 ? 3.738 -8.136 -26.386 1.00 89.62 181 ASP A CA 1
ATOM 1409 C C . ASP A 1 181 ? 3.367 -9.494 -25.767 1.00 89.62 181 ASP A C 1
ATOM 1411 O O . ASP A 1 181 ? 2.576 -10.252 -26.337 1.00 89.62 181 ASP A O 1
ATOM 1415 N N . ASN A 1 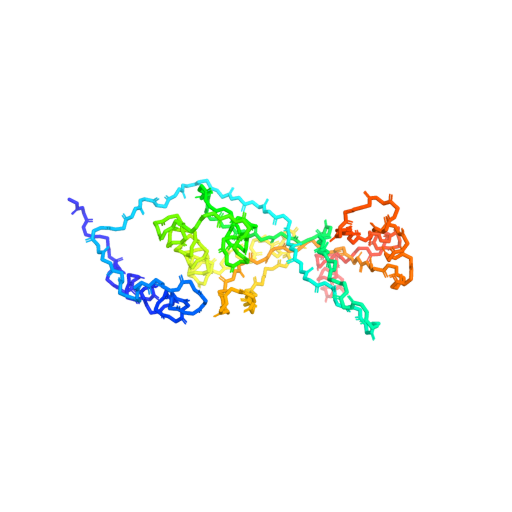182 ? 3.909 -9.796 -24.584 1.00 87.25 182 ASN A N 1
ATOM 1416 C CA .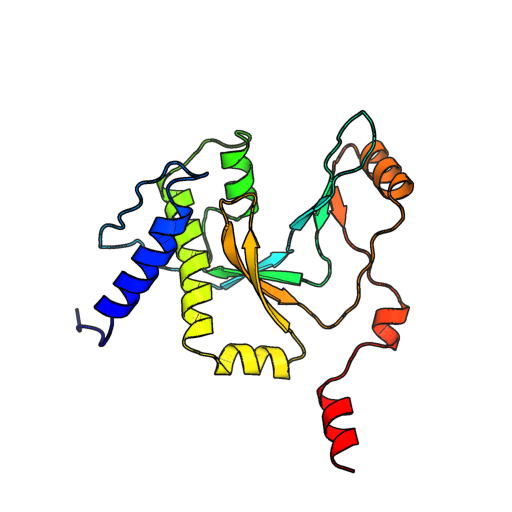 ASN A 1 182 ? 3.705 -11.060 -23.872 1.00 87.25 182 ASN A CA 1
ATOM 1417 C C . ASN A 1 182 ? 2.769 -10.938 -22.663 1.00 87.25 182 ASN A C 1
ATOM 1419 O O . ASN A 1 182 ? 2.771 -11.824 -21.807 1.00 87.25 182 ASN A O 1
ATOM 1423 N N . MET A 1 183 ? 1.963 -9.873 -22.593 1.00 87.00 183 MET A N 1
ATOM 1424 C CA . MET A 1 183 ? 1.068 -9.626 -21.464 1.00 87.00 183 MET A CA 1
ATOM 1425 C C . MET A 1 183 ? 0.193 -10.867 -21.177 1.00 87.00 183 MET A C 1
ATOM 1427 O O . MET A 1 183 ? -0.489 -11.365 -22.089 1.00 87.00 183 MET A O 1
ATOM 1431 N N . PRO A 1 184 ? 0.191 -11.389 -19.934 1.00 82.50 184 PRO A N 1
ATOM 1432 C CA . PRO A 1 184 ? -0.680 -12.484 -19.541 1.00 82.50 184 PRO A CA 1
ATOM 1433 C C . PRO A 1 184 ? -2.148 -12.139 -19.793 1.00 82.50 184 PRO A C 1
ATOM 1435 O O . PRO A 1 184 ? -2.627 -11.063 -19.438 1.00 82.50 184 PRO A O 1
ATOM 1438 N N . ASP A 1 185 ? -2.886 -13.084 -20.373 1.00 84.06 185 ASP A N 1
ATOM 1439 C CA . ASP A 1 185 ? -4.335 -12.971 -20.528 1.00 84.06 185 ASP A CA 1
ATOM 1440 C C . ASP A 1 185 ? -5.001 -14.176 -19.853 1.00 84.06 185 ASP A C 1
ATOM 1442 O O . ASP A 1 185 ? -5.201 -15.210 -20.497 1.00 84.06 185 ASP A O 1
ATOM 1446 N N . PRO A 1 186 ? -5.321 -14.074 -18.547 1.00 76.06 186 PRO A N 1
ATOM 1447 C CA . PRO A 1 186 ? -5.902 -15.171 -17.776 1.00 76.06 186 PRO A CA 1
ATOM 1448 C C . PRO A 1 186 ? -7.174 -15.740 -18.406 1.00 76.06 186 PRO A C 1
ATOM 1450 O O . PRO A 1 186 ? -7.394 -16.950 -18.357 1.00 76.06 186 PRO A O 1
ATOM 1453 N N . LEU A 1 187 ? -7.982 -14.898 -19.063 1.00 80.94 187 LEU A N 1
ATOM 1454 C CA . LEU A 1 187 ? -9.172 -15.343 -19.782 1.00 80.94 187 LEU A CA 1
ATOM 1455 C C . LEU A 1 187 ? -8.793 -16.201 -20.992 1.00 80.94 187 LEU A C 1
ATOM 1457 O O . LEU A 1 187 ? -9.342 -17.287 -21.169 1.00 80.94 187 LEU A O 1
ATOM 1461 N N . ARG A 1 188 ? -7.836 -15.745 -21.808 1.00 85.50 188 ARG A N 1
ATOM 1462 C CA . ARG A 1 188 ? -7.320 -16.522 -22.946 1.00 85.50 188 ARG A CA 1
ATOM 1463 C C . ARG A 1 188 ? -6.756 -17.862 -22.488 1.00 85.50 188 ARG A C 1
ATOM 1465 O O . ARG A 1 188 ? -7.047 -18.878 -23.114 1.00 85.50 188 ARG A O 1
ATOM 1472 N N . GLU A 1 189 ? -5.967 -17.875 -21.417 1.00 86.75 189 GLU A N 1
ATOM 1473 C CA . GLU A 1 189 ? -5.386 -19.114 -20.891 1.00 86.75 189 GLU A CA 1
ATOM 1474 C C . GLU A 1 189 ? -6.456 -20.047 -20.306 1.00 86.75 189 GLU A C 1
ATOM 1476 O O . GLU A 1 189 ? -6.420 -21.246 -20.575 1.00 86.75 189 GLU A O 1
ATOM 1481 N N . SER A 1 190 ? -7.465 -19.511 -19.615 1.00 83.69 190 SER A N 1
ATOM 1482 C CA . SER A 1 190 ? -8.599 -20.303 -19.113 1.00 83.69 190 SER A CA 1
ATOM 1483 C C . SER A 1 190 ? -9.414 -20.918 -20.252 1.00 83.69 190 SER A C 1
ATOM 1485 O O . SER A 1 190 ? -9.753 -22.097 -20.207 1.00 83.69 190 SER A O 1
ATOM 1487 N N . LEU A 1 191 ? -9.686 -20.158 -21.318 1.00 87.31 191 LEU A N 1
ATOM 1488 C CA . LEU A 1 191 ? -10.416 -20.657 -22.487 1.00 87.31 191 LEU A CA 1
ATOM 1489 C C . LEU A 1 191 ? -9.645 -21.751 -23.236 1.00 87.31 191 LEU A C 1
ATOM 1491 O O . LEU A 1 191 ? -10.261 -22.708 -23.697 1.00 87.31 191 LEU A O 1
ATOM 1495 N N . LYS A 1 192 ? -8.311 -21.650 -23.324 1.00 91.75 192 LYS A N 1
ATOM 1496 C CA . LYS A 1 192 ? -7.463 -22.698 -23.919 1.00 91.75 192 LYS A CA 1
ATOM 1497 C C . LYS A 1 192 ? -7.512 -24.021 -23.153 1.00 91.75 192 LYS A C 1
ATOM 1499 O O . LYS A 1 192 ? -7.284 -25.051 -23.766 1.00 91.75 192 LYS A O 1
ATOM 1504 N N . GLN A 1 193 ? -7.773 -24.008 -21.844 1.00 91.50 193 GLN A N 1
ATOM 1505 C CA . GLN A 1 193 ? -7.883 -25.234 -21.039 1.00 91.50 193 GLN A CA 1
ATOM 1506 C C . GLN A 1 193 ? -9.226 -25.959 -21.222 1.00 91.50 193 GLN A C 1
ATOM 1508 O O . GLN A 1 193 ? -9.364 -27.104 -20.795 1.00 91.50 193 GLN A O 1
ATOM 1513 N N . LEU A 1 194 ? -10.222 -25.295 -21.818 1.00 91.06 194 LEU A N 1
ATOM 1514 C CA . LEU A 1 194 ? -11.567 -25.838 -22.037 1.00 91.06 194 LEU A CA 1
ATOM 1515 C C . LEU A 1 194 ? -11.745 -26.493 -23.418 1.00 91.06 194 LEU A C 1
ATOM 1517 O O . LEU A 1 194 ? -12.824 -27.024 -23.694 1.00 91.06 194 LEU A O 1
ATOM 1521 N N . ILE A 1 195 ? -10.722 -26.442 -24.275 1.00 81.19 195 ILE A N 1
ATOM 1522 C CA . ILE A 1 195 ? -10.675 -27.043 -25.619 1.00 81.19 195 ILE A CA 1
ATOM 1523 C C . ILE A 1 195 ? -9.523 -28.040 -25.727 1.00 81.19 195 ILE A C 1
ATOM 1525 O O . ILE A 1 195 ? -9.653 -28.962 -26.561 1.00 81.19 195 ILE A O 1
#